Protein AF-A0A9X0D3S6-F1 (afdb_monomer_lite)

Organism: NCBI:txid174260

Radius of gyration: 15.26 Å; chains: 1; bounding box: 36×34×37 Å

pLDDT: mean 72.9, std 16.67, range [32.53, 93.25]

Structure (mmCIF, N/CA/C/O backbone):
data_AF-A0A9X0D3S6-F1
#
_entry.id   AF-A0A9X0D3S6-F1
#
loop_
_atom_site.group_PDB
_atom_site.id
_atom_site.type_symbol
_atom_site.label_atom_id
_atom_site.label_alt_id
_atom_site.label_comp_id
_atom_site.label_asym_id
_atom_site.label_entity_id
_atom_site.label_seq_id
_atom_site.pdbx_PDB_ins_code
_atom_site.Cartn_x
_atom_site.Cartn_y
_atom_site.Cartn_z
_atom_site.occupancy
_atom_site.B_iso_or_equiv
_atom_site.auth_seq_id
_atom_site.auth_comp_id
_atom_site.auth_asym_id
_atom_site.auth_atom_id
_atom_site.pdbx_PDB_model_num
ATOM 1 N N . MET A 1 1 ? 12.519 -20.639 10.659 1.00 35.19 1 MET A N 1
ATOM 2 C CA . MET A 1 1 ? 11.356 -19.870 10.149 1.00 35.19 1 MET A CA 1
ATOM 3 C C . MET A 1 1 ? 11.934 -18.706 9.363 1.00 35.19 1 MET A C 1
ATOM 5 O O . MET A 1 1 ? 11.819 -17.567 9.793 1.00 35.19 1 MET A O 1
ATOM 9 N N . ASP A 1 2 ? 12.617 -19.045 8.271 1.00 32.56 2 ASP A N 1
ATOM 10 C CA . ASP A 1 2 ? 13.381 -18.129 7.415 1.00 32.56 2 ASP A CA 1
ATOM 11 C C . ASP A 1 2 ? 13.262 -18.528 5.932 1.00 32.56 2 ASP A C 1
ATOM 13 O O . ASP A 1 2 ? 13.825 -17.868 5.067 1.00 32.56 2 ASP A O 1
ATOM 17 N N . ASP A 1 3 ? 12.516 -19.591 5.608 1.00 32.53 3 ASP A N 1
ATOM 18 C CA . ASP A 1 3 ? 12.629 -20.226 4.294 1.00 32.53 3 ASP A CA 1
ATOM 19 C C . ASP A 1 3 ? 11.569 -19.747 3.296 1.00 32.53 3 ASP A C 1
ATOM 21 O O . ASP A 1 3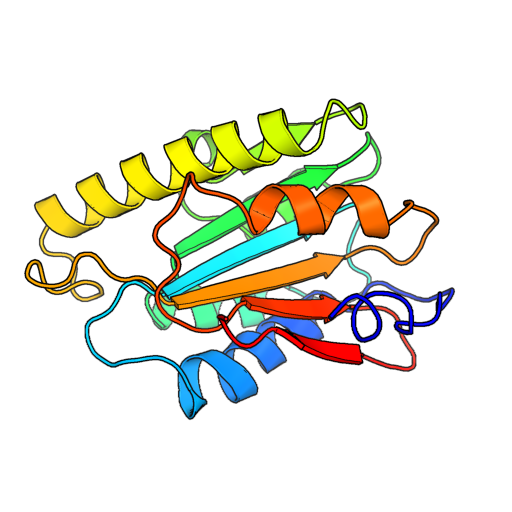 ? 11.904 -19.524 2.139 1.00 32.53 3 ASP A O 1
ATOM 25 N N . ASP A 1 4 ? 10.341 -19.427 3.716 1.00 37.97 4 ASP A N 1
ATOM 26 C CA . ASP A 1 4 ? 9.255 -19.089 2.771 1.00 37.97 4 ASP A CA 1
ATOM 27 C C . ASP A 1 4 ? 9.397 -17.710 2.092 1.00 37.97 4 ASP A C 1
ATOM 29 O O . ASP A 1 4 ? 8.696 -17.407 1.125 1.00 37.97 4 ASP A O 1
ATOM 33 N N . ILE A 1 5 ? 10.329 -16.875 2.563 1.00 42.59 5 ILE A N 1
ATOM 34 C CA . ILE A 1 5 ? 10.672 -15.576 1.954 1.00 42.59 5 ILE A CA 1
ATOM 35 C C . ILE A 1 5 ? 11.863 -15.719 0.992 1.00 42.59 5 ILE A C 1
ATOM 37 O O . ILE A 1 5 ? 11.997 -14.938 0.052 1.00 42.59 5 ILE A O 1
ATOM 41 N N . ASN A 1 6 ? 12.691 -16.756 1.171 1.00 39.66 6 ASN A N 1
ATOM 42 C CA . ASN A 1 6 ? 13.875 -17.023 0.351 1.00 39.66 6 ASN A CA 1
ATOM 43 C C . ASN A 1 6 ? 13.561 -17.772 -0.955 1.00 39.66 6 ASN A C 1
ATOM 45 O O . ASN A 1 6 ? 14.377 -17.744 -1.875 1.00 39.66 6 ASN A O 1
ATOM 49 N N . VAL A 1 7 ? 12.396 -18.426 -1.072 1.00 39.88 7 VAL A N 1
ATOM 50 C CA . VAL A 1 7 ? 12.044 -19.232 -2.265 1.00 39.88 7 VAL A CA 1
ATOM 51 C C . VAL A 1 7 ? 11.256 -18.453 -3.317 1.00 39.88 7 VAL A C 1
ATOM 53 O O . VAL A 1 7 ? 10.889 -19.004 -4.353 1.00 39.88 7 VAL A O 1
ATOM 56 N N . ALA A 1 8 ? 10.972 -17.168 -3.114 1.00 42.22 8 ALA A N 1
ATOM 57 C CA . A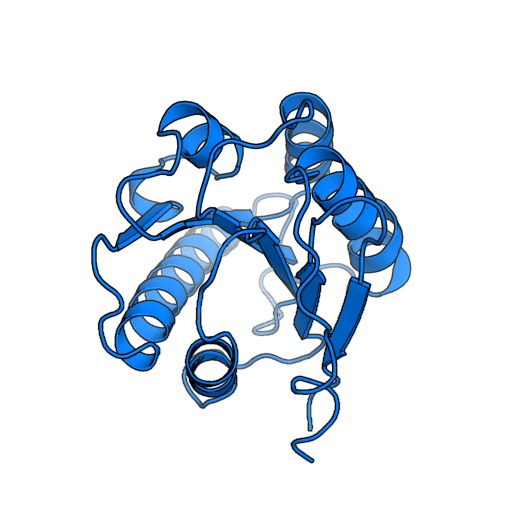LA A 1 8 ? 10.241 -16.419 -4.122 1.00 42.22 8 ALA A CA 1
ATOM 58 C C . ALA A 1 8 ? 11.191 -16.065 -5.282 1.00 42.22 8 ALA A C 1
ATOM 60 O O . ALA A 1 8 ? 11.829 -15.013 -5.286 1.00 42.22 8 ALA A O 1
ATOM 61 N N . SER A 1 9 ? 11.299 -16.990 -6.241 1.00 41.81 9 SER A N 1
ATOM 62 C CA . SER A 1 9 ? 12.197 -16.924 -7.391 1.00 41.81 9 SER A CA 1
ATOM 63 C C . SER A 1 9 ? 12.122 -15.571 -8.094 1.00 41.81 9 SER A C 1
ATOM 65 O O . SER A 1 9 ? 11.050 -15.015 -8.331 1.00 41.81 9 SER A O 1
ATOM 67 N N . TYR A 1 10 ? 13.296 -15.047 -8.431 1.00 51.19 10 TYR A N 1
ATOM 68 C CA . TYR A 1 10 ? 13.454 -13.894 -9.303 1.00 51.19 10 TYR A CA 1
ATOM 69 C C . TYR A 1 10 ? 12.816 -14.200 -10.662 1.00 51.19 10 TYR A C 1
ATOM 71 O O . TYR A 1 10 ? 13.260 -15.103 -11.372 1.00 51.19 10 TYR A O 1
ATOM 79 N N . LEU A 1 11 ? 11.786 -13.437 -11.021 1.00 52.38 11 LEU A N 1
ATOM 80 C CA . LEU A 1 11 ? 11.146 -13.529 -12.326 1.00 52.38 11 LEU A CA 1
ATOM 81 C C . LEU A 1 11 ? 11.405 -12.226 -13.090 1.00 52.38 11 LEU A C 1
ATOM 83 O O . LEU A 1 11 ? 10.811 -11.196 -12.752 1.00 52.38 11 LEU A O 1
ATOM 87 N N . PRO A 1 12 ? 12.299 -12.219 -14.098 1.00 55.91 12 PRO A N 1
ATOM 88 C CA . PRO A 1 12 ? 12.350 -11.112 -15.040 1.00 55.91 12 PRO A CA 1
ATOM 89 C C . PRO A 1 12 ? 10.986 -11.022 -15.732 1.00 55.91 12 PRO A C 1
ATOM 91 O O . PRO A 1 12 ? 10.516 -12.001 -16.307 1.00 55.91 12 PRO A O 1
ATOM 94 N N . GLY A 1 13 ? 10.329 -9.865 -15.652 1.00 62.19 13 GLY A N 1
ATOM 95 C CA . GLY A 1 13 ? 8.939 -9.759 -16.089 1.00 62.19 13 GLY A CA 1
ATOM 96 C C . GLY A 1 13 ? 8.391 -8.338 -16.132 1.00 62.19 13 GLY A C 1
ATOM 97 O O . GLY A 1 13 ? 9.012 -7.383 -15.659 1.00 62.19 13 GLY A O 1
ATOM 98 N N . ALA A 1 14 ? 7.209 -8.208 -16.729 1.00 68.44 14 ALA A N 1
ATOM 99 C CA . ALA A 1 14 ? 6.410 -6.989 -16.687 1.00 68.44 14 ALA A CA 1
ATOM 100 C C . ALA A 1 14 ? 5.754 -6.842 -15.305 1.00 68.44 14 ALA A C 1
ATOM 102 O O . ALA A 1 14 ? 5.291 -7.835 -14.743 1.00 68.44 14 ALA A O 1
ATOM 103 N N . SER A 1 15 ? 5.702 -5.616 -14.772 1.00 77.62 15 SER A N 1
ATOM 104 C CA . SER A 1 15 ? 4.994 -5.333 -13.517 1.00 77.62 15 SER A CA 1
ATOM 105 C C . SER A 1 15 ? 3.488 -5.313 -13.775 1.00 77.62 15 SER A C 1
ATOM 107 O O . SER A 1 15 ? 2.994 -4.436 -14.481 1.00 77.62 15 SER A O 1
ATOM 109 N N . MET A 1 16 ? 2.765 -6.275 -13.205 1.00 83.12 16 MET A N 1
ATOM 110 C CA . MET A 1 16 ? 1.306 -6.400 -13.273 1.00 83.12 16 MET A CA 1
ATOM 111 C C . MET A 1 16 ? 0.657 -5.916 -11.968 1.00 83.12 16 MET A C 1
ATOM 113 O O . MET A 1 16 ? -0.026 -6.668 -11.263 1.00 83.12 16 MET A O 1
ATOM 117 N N . ALA A 1 17 ? 0.939 -4.667 -11.588 1.00 84.94 17 ALA A N 1
ATOM 118 C CA . ALA A 1 17 ? 0.438 -4.083 -10.345 1.00 84.94 17 ALA A CA 1
ATOM 119 C C . ALA A 1 17 ? -1.095 -4.007 -10.317 1.00 84.94 17 ALA A C 1
ATOM 121 O O . ALA A 1 17 ? -1.695 -4.234 -9.269 1.00 84.94 17 ALA A O 1
ATOM 122 N N . GLY A 1 18 ? -1.738 -3.738 -11.454 1.00 88.00 18 GLY A N 1
ATOM 123 C CA . GLY A 1 18 ? -3.194 -3.655 -11.568 1.00 88.00 18 GLY A CA 1
ATOM 124 C C . GLY A 1 18 ? -3.877 -4.983 -11.262 1.00 88.00 18 GLY A C 1
ATOM 125 O O . GLY A 1 18 ? -4.876 -5.025 -10.535 1.00 88.00 18 GLY A O 1
ATOM 126 N N . SER A 1 19 ? -3.292 -6.073 -11.756 1.00 86.81 19 SER A N 1
ATOM 127 C CA . SER A 1 19 ? -3.729 -7.438 -11.458 1.00 86.81 19 SER A CA 1
ATOM 128 C C . SER A 1 19 ? -3.511 -7.801 -9.991 1.00 86.81 19 SER A C 1
ATOM 130 O O . SER A 1 19 ? -4.450 -8.255 -9.344 1.00 86.81 19 SER A O 1
ATOM 132 N N . ALA A 1 20 ? -2.342 -7.499 -9.421 1.00 85.50 20 ALA A N 1
ATOM 133 C CA . ALA A 1 20 ? -2.097 -7.749 -8.000 1.00 85.50 20 ALA A CA 1
ATOM 134 C C . ALA A 1 20 ? -3.042 -6.951 -7.084 1.00 85.50 20 ALA A C 1
ATOM 136 O O . ALA A 1 20 ? -3.502 -7.472 -6.073 1.00 85.50 20 ALA A O 1
ATOM 137 N N . LEU A 1 21 ? -3.380 -5.706 -7.439 1.00 90.00 21 LEU A N 1
ATOM 138 C CA . LEU A 1 21 ? -4.353 -4.889 -6.702 1.00 90.00 21 LEU A CA 1
ATOM 139 C C . LEU A 1 21 ? -5.745 -5.539 -6.679 1.00 90.00 21 LEU A C 1
ATOM 141 O O . LEU A 1 21 ? -6.420 -5.540 -5.647 1.00 90.00 21 LEU A O 1
ATOM 145 N N . ARG A 1 22 ? -6.166 -6.126 -7.804 1.00 90.06 22 ARG A N 1
ATOM 146 C CA . ARG A 1 22 ? -7.419 -6.887 -7.896 1.00 90.06 22 ARG A CA 1
ATOM 147 C C . ARG A 1 22 ? -7.368 -8.152 -7.036 1.00 90.06 22 ARG A C 1
ATOM 149 O O . ARG A 1 22 ? -8.348 -8.464 -6.356 1.00 90.06 22 ARG A O 1
ATOM 156 N N . ASP A 1 23 ? -6.242 -8.851 -7.034 1.00 86.56 23 ASP A N 1
ATOM 157 C CA . ASP A 1 23 ? -6.074 -10.084 -6.263 1.00 86.56 23 ASP A CA 1
ATOM 158 C C . ASP A 1 23 ? -6.023 -9.786 -4.753 1.00 86.56 23 ASP A C 1
ATOM 160 O O . ASP A 1 23 ? -6.680 -10.467 -3.973 1.00 86.56 23 ASP A O 1
ATOM 164 N N . VAL A 1 24 ? -5.384 -8.691 -4.316 1.00 87.12 24 VAL A N 1
ATOM 165 C CA . VAL A 1 24 ? -5.483 -8.216 -2.921 1.00 87.12 24 VAL A CA 1
ATOM 166 C C . VAL A 1 24 ? -6.939 -7.988 -2.521 1.00 87.12 24 VAL A C 1
ATOM 168 O O . VAL A 1 24 ? -7.371 -8.421 -1.453 1.00 87.12 24 VAL A O 1
ATOM 171 N N . LYS A 1 25 ? -7.728 -7.321 -3.365 1.00 89.56 25 LYS A N 1
ATOM 172 C CA . LYS A 1 25 ? -9.142 -7.096 -3.058 1.00 89.56 25 LYS A CA 1
ATOM 173 C C . LYS A 1 25 ? -9.887 -8.423 -2.888 1.00 89.56 25 LYS A C 1
ATOM 175 O O . LYS A 1 25 ? -10.496 -8.648 -1.847 1.00 89.56 25 LYS A O 1
ATOM 180 N N . THR A 1 26 ? -9.821 -9.278 -3.902 1.00 88.00 26 THR A N 1
ATOM 181 C CA . THR A 1 26 ? -10.692 -10.457 -4.032 1.00 88.00 26 THR A CA 1
ATOM 182 C C . THR A 1 26 ? -10.221 -11.664 -3.230 1.00 88.00 26 THR A C 1
ATOM 184 O O . THR A 1 26 ? -11.044 -12.408 -2.705 1.00 88.00 26 THR A O 1
ATOM 187 N N . SER A 1 27 ? -8.913 -11.864 -3.109 1.00 81.81 27 SER A N 1
ATOM 188 C CA . SER A 1 27 ? -8.333 -13.010 -2.414 1.00 81.81 27 SER A CA 1
ATOM 189 C C . SER A 1 27 ? -7.983 -12.703 -0.966 1.00 81.81 27 SER A C 1
ATOM 191 O O . SER A 1 27 ? -7.823 -13.642 -0.204 1.00 81.81 27 SER A O 1
ATOM 193 N N . ILE A 1 28 ? -7.859 -11.431 -0.563 1.00 82.25 28 ILE A N 1
ATOM 194 C CA . ILE A 1 28 ? -7.318 -11.067 0.760 1.00 82.25 28 ILE A CA 1
ATOM 195 C C . ILE A 1 28 ? -8.328 -10.283 1.569 1.00 82.25 28 ILE A C 1
ATOM 197 O O . ILE A 1 28 ? -8.807 -10.762 2.597 1.00 82.25 28 ILE A O 1
ATOM 201 N N . PHE A 1 29 ? -8.700 -9.095 1.100 1.00 86.06 29 PHE A N 1
ATOM 202 C CA . PHE A 1 29 ? -9.629 -8.254 1.844 1.00 86.06 29 PHE A CA 1
ATOM 203 C C . PHE A 1 29 ? -11.067 -8.774 1.814 1.00 86.06 29 PHE A C 1
ATOM 205 O O . PHE A 1 29 ? -11.798 -8.541 2.772 1.00 86.06 29 PHE A O 1
ATOM 212 N N . ASP A 1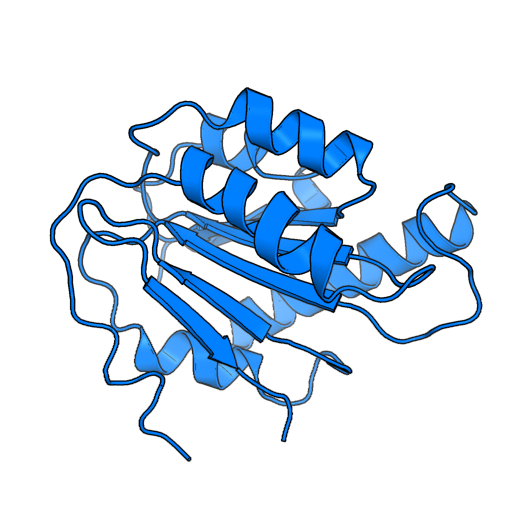 30 ? -11.480 -9.502 0.783 1.00 86.31 30 ASP A N 1
ATOM 213 C CA . ASP A 1 30 ? -12.820 -10.094 0.756 1.00 86.31 30 ASP A CA 1
ATOM 214 C C . ASP A 1 30 ? -12.897 -11.431 1.501 1.00 86.31 30 ASP A C 1
ATOM 216 O O . ASP A 1 30 ? -13.940 -11.745 2.066 1.00 86.31 30 ASP A O 1
ATOM 220 N N . GLN A 1 31 ? -11.805 -12.203 1.541 1.00 83.31 31 GLN A N 1
ATOM 221 C CA . GLN A 1 31 ? -11.818 -13.558 2.108 1.00 83.31 31 GLN A CA 1
ATOM 222 C C . GLN A 1 31 ? -11.331 -13.630 3.556 1.00 83.31 31 GLN A C 1
ATOM 224 O O . GLN A 1 31 ? -11.898 -14.374 4.352 1.00 83.31 31 GLN A O 1
ATOM 229 N N . TYR A 1 32 ? -10.279 -12.884 3.905 1.00 80.94 32 TYR A N 1
ATOM 230 C CA . TYR A 1 32 ? -9.542 -13.095 5.157 1.00 80.94 32 TYR A CA 1
ATOM 231 C C . TYR A 1 32 ? -9.526 -11.885 6.091 1.00 80.94 32 TYR A C 1
ATOM 233 O O . TYR A 1 32 ? -9.119 -12.025 7.247 1.00 80.94 32 TYR A O 1
ATOM 241 N N . SER A 1 33 ? -9.952 -10.705 5.626 1.00 79.50 33 SER A N 1
ATOM 242 C CA . SER A 1 33 ? -9.977 -9.522 6.490 1.00 79.50 33 SER A CA 1
ATOM 243 C C . SER A 1 33 ? -11.152 -9.532 7.461 1.00 79.50 33 SER A C 1
ATOM 245 O O . SER A 1 33 ? -12.253 -10.003 7.168 1.00 79.50 33 SER A O 1
ATOM 247 N N . ARG A 1 34 ? -10.903 -8.982 8.641 1.00 80.38 34 ARG A N 1
ATOM 248 C CA . ARG A 1 34 ? -11.873 -8.836 9.714 1.00 80.38 34 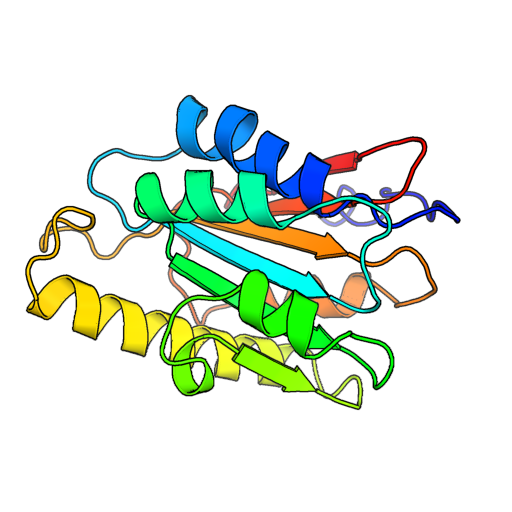ARG A CA 1
ATOM 249 C C . ARG A 1 34 ? -12.845 -7.714 9.384 1.00 80.38 34 ARG A C 1
ATOM 251 O O . ARG A 1 34 ? -12.487 -6.675 8.827 1.00 80.38 34 ARG A O 1
ATOM 258 N N . GLN A 1 35 ? -14.095 -7.917 9.778 1.00 78.31 35 GLN A N 1
ATOM 259 C CA . GLN A 1 35 ? -15.080 -6.845 9.752 1.00 78.31 35 GLN A CA 1
ATOM 260 C C . GLN A 1 35 ? -14.708 -5.774 10.780 1.00 78.31 35 GLN A C 1
ATOM 262 O O . GLN A 1 35 ? -14.171 -6.089 11.841 1.00 78.31 35 GLN A O 1
ATOM 267 N N . ASN A 1 36 ? -15.019 -4.515 10.464 1.00 77.38 36 ASN A N 1
ATOM 268 C CA . ASN A 1 36 ? -14.857 -3.357 11.352 1.00 77.38 36 ASN A CA 1
ATOM 269 C C . ASN A 1 36 ? -13.412 -3.026 11.779 1.00 77.38 36 ASN A C 1
ATOM 271 O O . ASN A 1 36 ? -13.210 -2.182 12.649 1.00 77.38 36 ASN A O 1
ATOM 275 N N . VAL A 1 37 ? -12.414 -3.641 11.141 1.00 80.56 37 VAL A N 1
ATOM 276 C CA . VAL A 1 37 ? -10.985 -3.385 11.356 1.00 80.56 37 VAL A CA 1
ATOM 277 C C . VAL A 1 37 ? -10.430 -2.578 10.171 1.00 80.56 37 VAL A C 1
ATOM 279 O O . VAL A 1 37 ? -10.782 -2.879 9.028 1.00 80.56 37 VAL A O 1
ATOM 282 N N . PRO A 1 38 ? -9.550 -1.578 10.393 1.00 85.94 38 PRO A N 1
ATOM 283 C CA . PRO A 1 38 ? -8.865 -0.883 9.309 1.00 85.94 38 PRO A CA 1
ATOM 284 C C . PRO A 1 38 ? -8.130 -1.850 8.378 1.00 85.94 38 PRO A C 1
ATOM 286 O O . PRO A 1 38 ? -7.298 -2.646 8.824 1.00 85.94 38 PRO A O 1
ATOM 289 N N . LYS A 1 39 ? -8.403 -1.729 7.077 1.00 88.38 39 LYS A N 1
ATOM 290 C CA . LYS A 1 39 ? -7.693 -2.444 6.015 1.00 88.38 39 LYS A CA 1
ATOM 291 C C . LYS A 1 39 ? -6.650 -1.513 5.423 1.00 88.38 39 LYS A C 1
ATOM 293 O O . LYS A 1 39 ? -6.996 -0.448 4.916 1.00 88.38 39 LYS A O 1
ATOM 298 N N . VAL A 1 40 ? -5.386 -1.903 5.491 1.00 89.38 40 VAL A N 1
ATOM 299 C CA . VAL A 1 40 ? -4.258 -1.110 5.000 1.00 89.38 40 VAL A CA 1
ATOM 300 C C . VAL A 1 40 ? -3.572 -1.872 3.877 1.00 89.38 40 VAL A C 1
ATOM 302 O O . VAL A 1 40 ? -3.216 -3.037 4.021 1.00 89.38 40 VAL A O 1
ATOM 305 N N . LEU A 1 41 ? -3.367 -1.207 2.751 1.00 91.25 41 LEU A N 1
ATOM 306 C CA . LEU A 1 41 ? -2.582 -1.725 1.643 1.00 91.25 41 LEU A CA 1
ATOM 307 C C . LEU A 1 41 ? -1.333 -0.871 1.477 1.00 91.25 41 LEU A C 1
ATOM 309 O O . LEU A 1 41 ? -1.437 0.341 1.325 1.00 91.25 41 LEU A O 1
ATOM 313 N N . ILE A 1 42 ? -0.166 -1.505 1.456 1.00 89.88 42 ILE A N 1
ATOM 314 C CA . ILE A 1 42 ? 1.116 -0.851 1.203 1.00 89.88 42 ILE A CA 1
ATOM 315 C C . ILE A 1 42 ? 1.631 -1.318 -0.158 1.00 89.88 42 ILE A C 1
ATOM 317 O O . ILE A 1 42 ? 1.979 -2.483 -0.344 1.00 89.88 42 ILE A O 1
ATOM 321 N N . THR A 1 43 ? 1.679 -0.405 -1.124 1.00 88.38 43 THR A N 1
ATOM 322 C CA . THR A 1 43 ? 2.183 -0.678 -2.473 1.00 88.38 43 THR A CA 1
ATOM 323 C C . THR A 1 43 ? 3.610 -0.167 -2.598 1.00 88.38 43 THR A C 1
ATOM 325 O O . THR A 1 43 ? 3.858 1.032 -2.529 1.00 88.38 43 THR A O 1
ATOM 328 N N . ILE A 1 44 ? 4.560 -1.068 -2.814 1.00 83.94 44 ILE A N 1
ATOM 329 C CA . ILE A 1 44 ? 5.967 -0.748 -3.042 1.00 83.94 44 ILE A CA 1
ATOM 330 C C . ILE A 1 44 ? 6.204 -0.725 -4.551 1.00 83.94 44 ILE A C 1
ATOM 332 O O . ILE A 1 44 ? 6.121 -1.759 -5.213 1.00 83.94 44 ILE A O 1
ATOM 336 N N . MET A 1 45 ? 6.482 0.453 -5.106 1.00 79.94 45 MET A N 1
ATOM 337 C CA . MET A 1 45 ? 6.709 0.658 -6.535 1.00 79.94 45 MET A CA 1
ATOM 338 C C . MET A 1 45 ? 8.174 0.976 -6.811 1.00 79.94 45 MET A C 1
ATOM 340 O O . MET A 1 45 ? 8.694 1.989 -6.350 1.00 79.94 45 MET A O 1
ATOM 344 N N . THR A 1 46 ? 8.827 0.134 -7.614 1.00 75.06 46 THR A N 1
ATOM 345 C CA . THR A 1 46 ? 10.221 0.341 -8.053 1.00 75.06 46 THR A CA 1
ATOM 346 C C . THR A 1 46 ? 10.305 0.700 -9.541 1.00 75.06 46 THR A C 1
ATOM 348 O O . THR A 1 46 ? 11.385 0.881 -10.101 1.00 75.06 46 THR A O 1
ATOM 351 N N . GLY A 1 47 ? 9.147 0.830 -10.196 1.00 75.00 47 GLY A N 1
ATOM 352 C CA . GLY A 1 47 ? 9.008 1.119 -11.616 1.00 75.00 47 GLY A CA 1
ATOM 353 C C . GLY A 1 47 ? 7.565 1.441 -12.001 1.00 75.00 47 GLY A C 1
ATOM 354 O O . GLY A 1 47 ? 6.650 1.335 -11.182 1.00 75.00 47 GLY A O 1
ATOM 355 N N . LYS A 1 48 ? 7.361 1.835 -13.262 1.00 81.44 48 LYS A N 1
ATOM 356 C CA . LYS A 1 48 ? 6.026 2.024 -13.842 1.00 81.44 48 LYS A CA 1
ATOM 357 C C . LYS A 1 48 ? 5.347 0.657 -14.065 1.00 81.44 48 LYS A C 1
ATOM 359 O O . LYS A 1 48 ? 5.995 -0.219 -14.645 1.00 81.44 48 LYS A O 1
ATOM 364 N N . PRO A 1 49 ? 4.077 0.474 -13.660 1.00 83.94 49 PRO A N 1
ATOM 365 C CA . PRO A 1 49 ? 3.319 -0.727 -13.997 1.00 83.94 49 PRO A CA 1
ATOM 366 C C . PRO A 1 49 ? 3.088 -0.839 -15.510 1.00 83.94 49 PRO A C 1
ATOM 368 O O . PRO A 1 49 ? 3.009 0.163 -16.226 1.00 83.94 49 PRO A O 1
ATOM 371 N N . ASN A 1 50 ? 3.002 -2.073 -15.996 1.00 86.38 50 ASN A N 1
ATOM 372 C CA . ASN A 1 50 ? 2.750 -2.400 -17.397 1.00 86.38 50 ASN A CA 1
ATOM 373 C C . ASN A 1 50 ? 1.258 -2.603 -17.703 1.00 86.38 50 ASN A C 1
ATOM 375 O O . ASN A 1 50 ? 0.896 -2.665 -18.875 1.00 86.38 50 ASN A O 1
ATOM 379 N N . ASP A 1 51 ? 0.413 -2.700 -16.677 1.00 87.62 51 ASP A N 1
ATOM 380 C CA . ASP A 1 51 ? -1.041 -2.800 -16.772 1.00 87.62 51 ASP A CA 1
ATOM 381 C C . ASP A 1 51 ? -1.752 -1.571 -16.170 1.00 87.62 51 ASP A C 1
ATOM 383 O O . ASP A 1 51 ? -1.148 -0.710 -15.524 1.00 87.62 51 ASP A O 1
ATOM 387 N N . GLU A 1 52 ? -3.056 -1.462 -16.431 1.00 89.06 52 GLU A N 1
ATOM 388 C CA . GLU A 1 52 ? -3.903 -0.404 -15.878 1.00 89.06 52 GLU A CA 1
ATOM 389 C C . GLU A 1 52 ? -4.162 -0.649 -14.382 1.00 89.06 52 GLU A C 1
ATOM 391 O O . GLU A 1 52 ? -4.612 -1.724 -13.987 1.00 89.06 52 GLU A O 1
ATOM 396 N N . ILE A 1 53 ? -3.920 0.365 -13.546 1.00 90.19 53 ILE A N 1
ATOM 397 C CA . ILE A 1 53 ? -4.099 0.269 -12.086 1.00 90.19 53 ILE A CA 1
ATOM 398 C C . ILE A 1 53 ? -5.351 0.988 -11.568 1.00 90.19 53 ILE A C 1
ATOM 400 O O . ILE A 1 53 ? -5.840 0.670 -10.483 1.00 90.19 53 ILE A O 1
ATOM 404 N N . GLU A 1 54 ? -5.879 1.951 -12.326 1.00 91.06 54 GLU A N 1
ATOM 405 C CA . GLU A 1 54 ? -6.891 2.905 -11.860 1.00 91.06 54 GLU A CA 1
ATOM 406 C C . GLU A 1 54 ? -8.196 2.223 -11.442 1.00 91.06 54 GLU A C 1
ATOM 408 O O . GLU A 1 54 ? -8.704 2.458 -10.343 1.00 91.06 54 GLU A O 1
ATOM 413 N N . ARG A 1 55 ? -8.704 1.306 -12.271 1.00 92.31 55 ARG A N 1
ATOM 414 C CA . ARG A 1 55 ? -9.915 0.547 -11.951 1.00 92.31 55 ARG A CA 1
ATOM 415 C C . ARG A 1 55 ? -9.788 -0.230 -10.639 1.00 92.31 55 ARG A C 1
ATOM 417 O O . ARG A 1 55 ? -10.697 -0.177 -9.810 1.00 92.31 55 ARG A O 1
ATOM 424 N N . SER A 1 56 ? -8.667 -0.923 -10.431 1.00 92.44 56 SER A N 1
ATOM 425 C CA . SER A 1 56 ? -8.420 -1.697 -9.207 1.00 92.44 56 SER A CA 1
ATOM 426 C C . SER A 1 56 ? -8.301 -0.790 -7.976 1.00 92.44 56 SER A C 1
ATOM 428 O O . SER A 1 56 ? -8.863 -1.104 -6.927 1.00 92.44 56 SER A O 1
ATOM 430 N N . ILE A 1 57 ? -7.641 0.365 -8.109 1.00 91.81 57 ILE A N 1
ATOM 431 C CA . ILE A 1 57 ? -7.552 1.383 -7.052 1.00 91.81 57 ILE A CA 1
ATOM 432 C C . ILE A 1 57 ? -8.938 1.885 -6.655 1.00 91.81 57 ILE A C 1
ATOM 434 O O . ILE A 1 57 ? -9.253 1.935 -5.468 1.00 91.81 57 ILE A O 1
ATOM 438 N N . ASN A 1 58 ? -9.782 2.241 -7.624 1.00 92.31 58 ASN A N 1
ATOM 439 C CA . ASN A 1 58 ? -11.111 2.774 -7.336 1.00 92.31 58 ASN A CA 1
ATOM 440 C C . ASN A 1 58 ? -11.968 1.757 -6.573 1.00 92.31 58 ASN A C 1
ATOM 442 O O . ASN A 1 58 ? -12.658 2.121 -5.621 1.00 92.31 58 ASN A O 1
ATOM 446 N N . VAL A 1 59 ? -11.864 0.471 -6.918 1.00 93.25 59 VAL A N 1
ATOM 447 C CA . VAL A 1 59 ? -12.522 -0.611 -6.171 1.00 93.25 59 VAL A CA 1
ATOM 448 C C . VAL A 1 59 ? -12.007 -0.705 -4.731 1.00 93.25 59 VAL A C 1
ATOM 450 O O . VAL A 1 59 ? -12.812 -0.852 -3.813 1.00 93.25 59 VAL A O 1
ATOM 453 N N . LEU A 1 60 ? -10.696 -0.595 -4.507 1.00 92.88 60 LEU A N 1
ATOM 454 C CA . LEU A 1 60 ? -10.103 -0.621 -3.163 1.00 92.88 60 LEU A CA 1
ATOM 455 C C . LEU A 1 60 ? -10.517 0.598 -2.320 1.00 92.88 60 LEU A C 1
ATOM 457 O O . LEU A 1 60 ? -10.877 0.433 -1.154 1.00 92.88 60 LEU A O 1
ATOM 461 N N . LYS A 1 61 ? -10.552 1.795 -2.919 1.00 89.69 61 LYS A N 1
ATOM 462 C CA . LYS A 1 61 ? -11.036 3.030 -2.276 1.00 89.69 61 LYS A CA 1
ATOM 463 C C . LYS A 1 61 ? -12.501 2.907 -1.858 1.00 89.69 61 LYS A C 1
ATOM 465 O O . LYS A 1 61 ? -12.833 3.168 -0.705 1.00 89.69 61 LYS A O 1
ATOM 470 N N . MET A 1 62 ? -13.369 2.444 -2.763 1.00 89.06 62 MET A N 1
ATOM 471 C CA . MET A 1 62 ? -14.785 2.189 -2.454 1.00 89.06 62 MET A CA 1
ATOM 472 C C . MET A 1 62 ? -14.963 1.118 -1.371 1.00 89.06 62 MET A C 1
ATOM 474 O O . MET A 1 62 ? -15.922 1.164 -0.607 1.00 89.06 62 MET A O 1
ATOM 478 N N . ALA A 1 63 ? -14.021 0.178 -1.277 1.00 88.12 63 ALA A N 1
ATOM 479 C CA . ALA A 1 63 ? -13.977 -0.848 -0.244 1.00 88.12 63 ALA A CA 1
ATOM 480 C C . ALA A 1 63 ? -13.280 -0.406 1.052 1.00 88.12 63 ALA A C 1
ATOM 482 O O . ALA A 1 63 ? -12.935 -1.265 1.867 1.00 88.12 63 ALA A O 1
ATOM 483 N N . CYS A 1 64 ? -13.092 0.903 1.266 1.00 88.06 64 CYS A N 1
ATOM 484 C CA . CYS A 1 64 ? -12.566 1.449 2.515 1.00 88.06 64 CYS A CA 1
ATOM 485 C C . CYS A 1 64 ? -11.130 0.990 2.853 1.00 88.06 64 CYS A C 1
ATOM 487 O O . CYS A 1 64 ? -10.762 0.891 4.024 1.00 88.06 64 CYS A O 1
ATOM 489 N N . VAL A 1 65 ? -10.307 0.699 1.842 1.00 90.31 65 VAL A N 1
ATOM 490 C CA . VAL A 1 65 ? -8.899 0.333 2.041 1.00 90.31 65 VAL A CA 1
ATOM 491 C C . VAL A 1 65 ? -8.034 1.592 2.088 1.00 90.31 65 VAL A C 1
ATOM 493 O O . VAL A 1 65 ? -8.042 2.396 1.157 1.00 90.31 65 VAL A O 1
ATOM 496 N N . LEU A 1 66 ? -7.247 1.747 3.153 1.00 91.69 66 LEU A N 1
ATOM 497 C CA . LEU A 1 66 ? -6.247 2.805 3.281 1.00 91.69 66 LEU A CA 1
ATOM 498 C C . LEU A 1 66 ? -5.008 2.424 2.471 1.00 91.69 66 LEU A C 1
ATOM 500 O O . LEU A 1 66 ? -4.297 1.480 2.812 1.00 91.69 66 LEU A O 1
ATOM 504 N N . MET A 1 67 ? -4.765 3.143 1.380 1.00 93.19 67 MET A N 1
ATOM 505 C CA . MET A 1 67 ? -3.721 2.807 0.413 1.00 93.19 67 MET A CA 1
ATOM 506 C C . MET A 1 67 ? -2.496 3.698 0.617 1.00 93.19 67 MET A C 1
ATOM 508 O O . MET A 1 67 ? -2.562 4.906 0.405 1.00 93.19 67 MET A O 1
ATOM 512 N N . PHE A 1 68 ? -1.377 3.104 1.011 1.00 93.06 68 PHE A N 1
ATOM 513 C CA . PHE A 1 68 ? -0.077 3.755 1.142 1.00 93.06 68 PHE A CA 1
ATOM 514 C C . PHE A 1 68 ? 0.824 3.329 -0.005 1.00 93.06 68 PHE A C 1
ATOM 516 O O . PHE A 1 68 ? 0.790 2.174 -0.436 1.00 93.06 68 PHE A O 1
ATOM 523 N N . ALA A 1 69 ? 1.661 4.245 -0.475 1.00 91.06 69 ALA A N 1
ATOM 524 C CA . ALA A 1 69 ? 2.587 3.969 -1.558 1.00 91.06 69 ALA A CA 1
ATOM 525 C C . ALA A 1 69 ? 4.024 4.302 -1.150 1.00 91.06 69 ALA A C 1
ATOM 527 O O . ALA A 1 69 ? 4.309 5.375 -0.617 1.00 91.06 69 ALA A O 1
ATOM 528 N N . LEU A 1 70 ? 4.933 3.369 -1.417 1.00 87.88 70 LEU A N 1
ATOM 529 C CA . LEU A 1 70 ? 6.367 3.531 -1.241 1.00 87.88 70 LEU A CA 1
ATOM 530 C C . LEU A 1 70 ? 7.044 3.529 -2.610 1.00 87.88 70 LEU A C 1
ATOM 532 O O . LEU A 1 70 ? 7.134 2.490 -3.263 1.00 87.88 70 LEU A O 1
ATOM 536 N N . GLY A 1 71 ? 7.530 4.692 -3.032 1.00 85.50 71 GLY A N 1
ATOM 537 C CA . GLY A 1 71 ? 8.391 4.819 -4.201 1.00 85.50 71 GLY A CA 1
ATOM 538 C C . GLY A 1 71 ? 9.825 4.483 -3.814 1.00 85.50 71 GLY A C 1
ATOM 539 O O . GLY A 1 71 ? 10.421 5.195 -3.005 1.00 85.50 71 GLY A O 1
ATOM 540 N N . LEU A 1 72 ? 10.372 3.407 -4.374 1.00 77.12 72 LEU A N 1
ATOM 541 C CA . LEU A 1 72 ? 11.781 3.051 -4.219 1.00 77.12 72 LEU A CA 1
ATOM 542 C C . LEU A 1 72 ? 12.537 3.361 -5.504 1.00 77.12 72 LEU A C 1
ATOM 544 O O . LEU A 1 72 ? 12.042 3.078 -6.599 1.00 77.12 72 LEU A O 1
ATOM 548 N N . THR A 1 73 ? 13.774 3.843 -5.361 1.00 69.25 73 THR A N 1
ATOM 549 C CA . THR A 1 73 ? 14.658 4.261 -6.468 1.00 69.25 73 THR A CA 1
ATOM 550 C C . THR A 1 73 ? 14.107 5.464 -7.244 1.00 69.25 73 THR A C 1
ATOM 552 O O . THR A 1 73 ? 13.006 5.925 -6.988 1.00 69.25 73 THR A O 1
ATOM 555 N N . SER A 1 74 ? 14.834 5.984 -8.232 1.00 66.50 74 SER A N 1
ATOM 556 C CA . SER A 1 74 ? 14.365 7.083 -9.096 1.00 66.50 74 SER A CA 1
ATOM 557 C C . SER A 1 74 ? 13.517 6.631 -10.298 1.00 66.50 74 SER A C 1
ATOM 559 O O . SER A 1 74 ? 13.233 7.429 -11.188 1.00 66.50 74 SER A O 1
ATOM 561 N N . ARG A 1 75 ? 13.128 5.347 -10.374 1.00 68.81 75 ARG A N 1
ATOM 562 C CA . ARG A 1 75 ? 12.467 4.757 -11.559 1.00 68.81 75 ARG A CA 1
ATOM 563 C C . ARG A 1 75 ? 10.943 4.621 -11.454 1.00 68.81 75 ARG A C 1
ATOM 565 O O . ARG A 1 75 ? 10.317 4.196 -12.428 1.00 68.81 75 ARG A O 1
ATOM 572 N N . TYR A 1 76 ? 10.334 4.958 -10.316 1.00 74.56 76 TYR A N 1
ATOM 573 C CA . TYR A 1 76 ? 8.873 4.972 -10.180 1.00 74.56 76 TYR A CA 1
ATOM 574 C C . TYR A 1 76 ? 8.247 6.123 -10.987 1.00 74.56 76 TYR A C 1
ATOM 576 O O . TYR A 1 76 ? 8.893 7.123 -11.293 1.00 74.56 76 TYR A O 1
ATOM 584 N N . SER A 1 77 ? 6.963 5.995 -11.329 1.00 81.81 77 SER A N 1
ATOM 585 C CA . SER A 1 77 ? 6.185 7.099 -11.903 1.00 81.81 77 SER A CA 1
ATOM 586 C C . SER A 1 77 ? 5.449 7.836 -10.780 1.00 81.81 77 SER A C 1
ATOM 588 O O . SER A 1 77 ? 4.643 7.195 -10.101 1.00 81.81 77 SER A O 1
ATOM 590 N N . PRO A 1 78 ? 5.654 9.156 -10.586 1.00 83.06 78 PRO A N 1
ATOM 591 C CA . PRO A 1 78 ? 4.902 9.931 -9.596 1.00 83.06 78 PRO A CA 1
ATOM 592 C C . PRO A 1 78 ? 3.387 9.820 -9.791 1.00 83.06 78 PRO A C 1
ATOM 594 O O . PRO A 1 78 ? 2.642 9.729 -8.822 1.00 83.06 78 PRO A O 1
ATOM 597 N N . GLN A 1 79 ? 2.933 9.741 -11.046 1.00 86.19 79 GLN A N 1
ATOM 598 C CA . GLN A 1 79 ? 1.524 9.545 -11.375 1.00 86.19 79 GLN A CA 1
ATOM 599 C C . GLN A 1 79 ? 1.006 8.203 -10.848 1.00 86.19 79 GLN A C 1
ATOM 601 O O . GLN A 1 79 ? 0.003 8.178 -10.141 1.00 86.19 79 GLN A O 1
ATOM 606 N N . SER A 1 80 ? 1.695 7.095 -11.141 1.00 84.44 80 SER A N 1
ATOM 607 C CA . SER A 1 80 ? 1.277 5.772 -10.657 1.00 84.44 80 SER A CA 1
ATOM 608 C C . SER A 1 80 ? 1.344 5.662 -9.131 1.00 84.44 80 SER A C 1
ATOM 610 O O . SER A 1 80 ? 0.487 5.018 -8.532 1.00 84.44 80 SER A O 1
ATOM 612 N N . LEU A 1 81 ? 2.321 6.321 -8.499 1.00 87.50 81 LEU A N 1
ATOM 613 C CA . LEU A 1 81 ? 2.475 6.347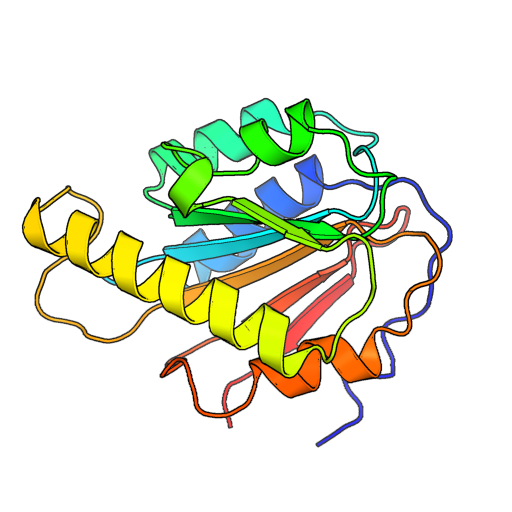 -7.044 1.00 87.50 81 LEU A CA 1
ATOM 614 C C . LEU A 1 81 ? 1.326 7.110 -6.366 1.00 87.50 81 LEU A C 1
ATOM 616 O O . LEU A 1 81 ? 0.725 6.614 -5.414 1.00 87.50 81 LEU A O 1
ATOM 620 N N . ASN A 1 82 ? 0.970 8.277 -6.907 1.00 88.94 82 ASN A N 1
ATOM 621 C CA . ASN A 1 82 ? -0.171 9.067 -6.451 1.00 88.94 82 ASN A CA 1
ATOM 622 C C . ASN A 1 82 ? -1.487 8.311 -6.657 1.00 88.94 82 ASN A C 1
ATOM 624 O O . ASN A 1 82 ? -2.297 8.233 -5.739 1.00 88.94 82 ASN A O 1
ATOM 628 N N . GLN A 1 83 ? -1.674 7.681 -7.821 1.00 88.69 83 GLN A N 1
ATOM 629 C CA . GLN A 1 83 ? -2.844 6.844 -8.086 1.00 88.69 83 GLN A CA 1
ATOM 630 C C . GLN A 1 83 ? -2.967 5.717 -7.050 1.00 88.69 83 GLN A C 1
ATOM 632 O O . GLN A 1 83 ? -4.043 5.517 -6.492 1.00 88.69 83 GLN A O 1
ATOM 637 N N . ALA A 1 84 ? -1.870 5.022 -6.742 1.00 86.44 84 ALA A N 1
ATOM 638 C CA . ALA A 1 84 ? -1.839 3.907 -5.796 1.00 86.44 84 ALA A CA 1
ATOM 639 C C . ALA A 1 84 ? -1.899 4.317 -4.309 1.00 86.44 84 ALA A C 1
ATOM 641 O O . ALA A 1 84 ? -1.698 3.464 -3.442 1.00 86.44 84 ALA A O 1
ATOM 642 N N . SER A 1 85 ? -2.174 5.588 -3.995 1.00 90.56 85 SER A N 1
ATOM 643 C CA . SER A 1 85 ? -2.239 6.093 -2.622 1.00 90.56 85 SER A CA 1
ATOM 644 C C . SER A 1 85 ? -3.524 6.867 -2.316 1.00 90.56 85 SER A C 1
ATOM 646 O O . SER A 1 85 ? -4.284 7.266 -3.204 1.00 90.56 85 SER A O 1
ATOM 648 N N . GLY A 1 86 ? -3.788 7.037 -1.020 1.00 89.75 86 GLY A N 1
ATOM 649 C CA . GLY A 1 86 ? -4.820 7.928 -0.504 1.00 89.75 86 GLY A CA 1
ATOM 650 C C . GLY A 1 86 ? -4.440 9.408 -0.604 1.00 89.75 86 GLY A C 1
ATOM 651 O O . GLY A 1 86 ? -3.323 9.777 -0.976 1.00 89.75 86 GLY A O 1
ATOM 652 N N . GLU A 1 87 ? -5.391 10.261 -0.230 1.00 87.19 87 GLU A N 1
ATOM 653 C CA . GLU A 1 87 ? -5.224 11.713 -0.175 1.00 87.19 87 GLU A CA 1
ATOM 654 C C . GLU A 1 87 ? -5.340 12.232 1.268 1.00 87.19 87 GLU A C 1
ATOM 656 O O . GLU A 1 87 ? -6.150 11.709 2.039 1.00 87.19 87 GLU A O 1
ATOM 661 N N . PRO A 1 88 ? -4.571 13.272 1.646 1.00 90.81 88 PRO A N 1
ATOM 662 C CA . PRO A 1 88 ? -3.566 13.972 0.836 1.00 90.81 88 PRO A CA 1
ATOM 663 C C . PRO A 1 88 ? -2.267 13.158 0.687 1.00 90.81 88 PRO A C 1
ATOM 665 O O . PRO A 1 88 ? -1.786 12.563 1.651 1.00 90.81 88 PRO A O 1
ATOM 668 N N . HIS A 1 89 ? -1.657 13.161 -0.506 1.00 90.81 89 HIS A N 1
ATOM 669 C CA . HIS A 1 89 ? -0.493 12.312 -0.817 1.00 90.81 89 HIS A CA 1
ATOM 670 C C . HIS A 1 89 ? 0.693 12.493 0.144 1.00 90.81 89 HIS A C 1
ATOM 672 O O . HIS A 1 89 ? 1.431 11.542 0.387 1.00 90.81 89 HIS A O 1
ATOM 678 N N . SER A 1 90 ? 0.851 13.666 0.766 1.00 90.00 90 SER A N 1
ATOM 679 C CA . SER A 1 90 ? 1.884 13.912 1.782 1.00 90.00 90 SER A CA 1
ATOM 680 C C . SER A 1 90 ? 1.804 12.969 2.987 1.00 90.00 90 SER A C 1
ATOM 682 O O . SER A 1 90 ? 2.820 12.741 3.639 1.00 90.00 90 SER A O 1
ATOM 684 N N . GLU A 1 91 ? 0.633 12.403 3.287 1.00 91.06 91 GLU A N 1
ATOM 685 C CA . GLU A 1 91 ? 0.422 11.472 4.402 1.00 91.06 91 GLU A CA 1
ATOM 686 C C . GLU A 1 91 ? 0.525 10.005 3.971 1.00 91.06 91 GLU A C 1
ATOM 688 O O . GLU A 1 91 ? 0.994 9.177 4.746 1.00 91.06 91 GLU A O 1
ATOM 693 N N . TYR A 1 92 ? 0.166 9.691 2.724 1.00 92.19 92 TYR A N 1
ATOM 694 C CA . TYR A 1 92 ? 0.078 8.313 2.223 1.00 92.19 92 TYR A CA 1
ATOM 695 C C . TYR A 1 92 ? 1.282 7.864 1.391 1.00 92.19 92 TYR A C 1
ATOM 697 O O . TYR A 1 92 ? 1.481 6.665 1.195 1.00 92.19 92 TYR A O 1
ATOM 705 N N . VAL A 1 93 ? 2.085 8.806 0.898 1.00 91.25 93 VAL A N 1
ATOM 706 C CA . VAL A 1 93 ? 3.252 8.525 0.065 1.00 91.25 93 VAL A CA 1
ATOM 707 C C . VAL A 1 93 ? 4.534 8.675 0.880 1.00 91.25 93 VAL A C 1
ATOM 709 O O . VAL A 1 93 ? 4.717 9.628 1.646 1.00 91.25 93 VAL A O 1
ATOM 712 N N . LEU A 1 94 ? 5.441 7.719 0.696 1.00 88.94 94 LEU A N 1
ATOM 713 C CA . LEU A 1 94 ? 6.832 7.786 1.122 1.00 88.94 94 LEU A CA 1
ATOM 714 C C . LEU A 1 94 ? 7.717 7.522 -0.099 1.00 88.94 94 LEU A C 1
ATOM 716 O O . LEU A 1 94 ? 7.444 6.624 -0.890 1.00 88.94 94 LEU A O 1
ATOM 720 N N . ILE A 1 95 ? 8.772 8.309 -0.267 1.00 85.94 95 ILE A N 1
ATOM 721 C CA . ILE A 1 95 ? 9.740 8.144 -1.353 1.00 85.94 95 ILE A CA 1
ATOM 722 C C . ILE A 1 95 ? 11.112 7.942 -0.723 1.00 85.94 95 ILE A C 1
ATOM 724 O O . ILE A 1 95 ? 11.474 8.642 0.225 1.00 85.94 95 ILE A O 1
ATOM 728 N N . SER A 1 96 ? 11.871 6.986 -1.248 1.00 79.50 96 SER A N 1
ATOM 729 C CA . SER A 1 96 ? 13.261 6.765 -0.871 1.00 79.50 96 SER A CA 1
ATOM 730 C C . SER A 1 96 ? 14.104 6.496 -2.115 1.00 79.50 96 SER A C 1
ATOM 732 O O . SER A 1 96 ? 13.859 5.546 -2.859 1.00 79.50 96 SER A O 1
ATOM 734 N N . GLU A 1 97 ? 15.075 7.374 -2.368 1.00 69.69 97 GLU A N 1
ATOM 735 C CA . GLU A 1 97 ? 15.957 7.284 -3.539 1.00 69.69 97 GLU A CA 1
ATOM 736 C C . GLU A 1 97 ? 17.072 6.250 -3.356 1.00 69.69 97 GLU A C 1
ATOM 738 O O . GLU A 1 97 ? 17.521 5.639 -4.326 1.00 69.69 97 GLU A O 1
ATOM 743 N N . THR A 1 98 ? 17.490 6.025 -2.111 1.00 60.97 98 THR A N 1
ATOM 744 C CA . THR A 1 98 ? 18.469 5.007 -1.728 1.00 60.97 98 THR A CA 1
ATOM 745 C C . THR A 1 98 ? 17.766 3.815 -1.078 1.00 60.97 98 THR A C 1
ATOM 747 O O . THR A 1 98 ? 16.561 3.850 -0.834 1.00 60.97 98 THR A O 1
ATOM 750 N N . PHE A 1 99 ? 18.504 2.743 -0.794 1.00 54.81 99 PHE A N 1
ATOM 751 C CA . PHE A 1 99 ? 18.070 1.694 0.131 1.00 54.81 99 PHE A CA 1
ATOM 752 C C . PHE A 1 99 ? 18.588 2.027 1.541 1.00 54.81 99 PHE A C 1
ATOM 754 O O . PHE A 1 99 ? 19.452 1.295 2.029 1.00 54.81 99 PHE A O 1
ATOM 761 N N . PRO A 1 100 ? 18.194 3.142 2.199 1.00 59.22 100 PRO A N 1
ATOM 762 C CA . PRO A 1 100 ? 18.602 3.327 3.579 1.00 59.22 100 PRO A CA 1
ATOM 763 C C . PRO A 1 100 ? 18.026 2.170 4.396 1.00 59.22 100 PRO A C 1
ATOM 765 O O . PRO A 1 100 ? 17.036 1.553 3.988 1.00 59.22 100 PRO A O 1
ATOM 768 N N . GLU A 1 101 ? 18.678 1.881 5.521 1.00 67.69 101 GLU A N 1
ATOM 769 C CA . GLU A 1 101 ? 18.299 0.859 6.498 1.00 67.69 101 GLU A CA 1
ATOM 770 C C . GLU A 1 101 ? 16.790 0.622 6.492 1.00 67.69 101 GLU A C 1
ATOM 772 O O . GLU A 1 101 ? 16.011 1.507 6.850 1.00 67.69 101 GLU A O 1
ATOM 777 N N . ALA A 1 102 ? 16.367 -0.556 6.032 1.00 68.44 102 ALA A N 1
ATOM 778 C CA . ALA A 1 102 ? 14.955 -0.853 5.815 1.00 68.44 102 ALA A CA 1
ATOM 779 C C . ALA A 1 102 ? 14.093 -0.596 7.066 1.00 68.44 102 ALA A C 1
ATOM 781 O O . ALA A 1 102 ? 12.917 -0.248 6.952 1.00 68.44 102 ALA A O 1
ATOM 782 N N . ALA A 1 103 ? 14.708 -0.686 8.250 1.00 71.88 103 ALA A N 1
ATOM 783 C CA . ALA A 1 103 ? 14.130 -0.306 9.532 1.00 71.88 103 ALA A CA 1
ATOM 784 C C . ALA A 1 103 ? 13.637 1.152 9.566 1.00 71.88 103 ALA A C 1
ATOM 786 O O . ALA A 1 103 ? 12.515 1.404 9.991 1.00 71.88 103 ALA A O 1
ATOM 787 N N . LEU A 1 104 ? 14.415 2.110 9.058 1.00 78.19 104 LEU A N 1
ATOM 788 C CA . LEU A 1 104 ? 14.033 3.523 9.041 1.00 78.19 104 LEU A CA 1
ATOM 789 C C . LEU A 1 104 ? 12.849 3.785 8.101 1.00 78.19 104 LEU A C 1
ATOM 791 O O . LEU A 1 104 ? 11.964 4.585 8.406 1.00 78.19 104 LEU A O 1
ATOM 795 N N . VAL A 1 105 ? 12.824 3.124 6.941 1.00 80.44 105 VAL A N 1
ATOM 796 C CA . VAL A 1 105 ? 11.706 3.242 5.990 1.00 80.44 105 VAL A CA 1
ATOM 797 C C . VAL A 1 105 ? 10.438 2.630 6.586 1.00 80.44 105 VAL A C 1
ATOM 799 O O . VAL A 1 105 ? 9.370 3.239 6.497 1.00 80.44 105 VAL A O 1
ATOM 802 N N . ALA A 1 106 ? 10.568 1.470 7.235 1.00 77.88 106 ALA A N 1
ATOM 803 C CA . ALA A 1 106 ? 9.479 0.817 7.950 1.00 77.88 106 ALA A CA 1
ATOM 804 C C . ALA A 1 106 ? 8.907 1.717 9.053 1.00 77.88 106 ALA A C 1
ATOM 806 O O . ALA A 1 106 ? 7.696 1.924 9.087 1.00 77.88 106 ALA A O 1
ATOM 807 N N . GLN A 1 107 ? 9.765 2.322 9.879 1.00 80.69 107 GLN A N 1
ATOM 808 C CA . GLN A 1 107 ? 9.363 3.241 10.948 1.00 80.69 107 GLN A CA 1
ATOM 809 C C . GLN A 1 107 ? 8.597 4.451 10.405 1.00 80.69 107 GLN A C 1
ATOM 811 O O . GLN A 1 107 ? 7.473 4.729 10.819 1.00 80.69 107 GLN A O 1
ATOM 816 N N . LYS A 1 108 ? 9.144 5.133 9.391 1.00 86.69 108 LYS A N 1
ATOM 817 C CA . LYS A 1 108 ? 8.474 6.293 8.779 1.00 86.69 108 LYS A CA 1
ATOM 818 C C . LYS A 1 108 ? 7.109 5.939 8.195 1.00 86.69 108 LYS A C 1
ATOM 820 O O . LYS A 1 108 ? 6.176 6.739 8.274 1.00 86.69 108 LYS A O 1
ATOM 825 N N . MET A 1 109 ? 6.985 4.763 7.583 1.00 87.38 109 MET A N 1
ATOM 826 C CA . MET A 1 109 ? 5.697 4.298 7.078 1.00 87.38 109 MET A CA 1
ATOM 827 C C . MET A 1 109 ? 4.744 3.940 8.222 1.00 87.38 109 MET A C 1
ATOM 829 O O . MET A 1 109 ? 3.567 4.285 8.159 1.00 87.38 109 MET A O 1
ATOM 833 N N . ALA A 1 110 ? 5.235 3.300 9.283 1.00 84.50 110 ALA A N 1
ATOM 834 C CA . ALA A 1 110 ? 4.449 2.995 10.470 1.00 84.50 110 ALA A CA 1
ATOM 835 C C . ALA A 1 110 ? 3.856 4.257 11.104 1.00 84.50 110 ALA A C 1
ATOM 837 O O . ALA A 1 110 ? 2.669 4.277 11.432 1.00 84.50 110 ALA A O 1
ATOM 838 N N . ASP A 1 111 ? 4.644 5.324 11.214 1.00 87.75 111 ASP A N 1
ATOM 839 C CA . ASP A 1 111 ? 4.189 6.607 11.750 1.00 87.75 111 ASP A CA 1
ATOM 840 C C . ASP A 1 111 ? 3.102 7.240 10.878 1.00 87.75 111 ASP A C 1
ATOM 842 O O . ASP A 1 111 ? 2.074 7.693 11.392 1.00 87.75 111 ASP A O 1
ATOM 846 N N . LYS A 1 112 ? 3.273 7.201 9.549 1.00 90.75 112 LYS A N 1
ATOM 847 C CA . LYS A 1 112 ? 2.245 7.636 8.590 1.00 90.75 112 LYS A CA 1
ATOM 848 C C . LYS A 1 112 ? 0.947 6.846 8.752 1.00 90.75 112 LYS A C 1
ATOM 850 O O . LYS A 1 112 ? -0.122 7.447 8.854 1.00 90.75 112 LYS A O 1
ATOM 855 N N . ILE A 1 113 ? 1.033 5.518 8.839 1.00 88.44 113 ILE A N 1
ATOM 856 C CA . ILE A 1 113 ? -0.130 4.640 9.026 1.00 88.44 113 ILE A CA 1
ATOM 857 C C . ILE A 1 113 ? -0.850 4.979 10.331 1.00 88.44 113 ILE A C 1
ATOM 859 O O . ILE A 1 113 ? -2.058 5.212 10.319 1.00 88.44 113 ILE A O 1
ATOM 863 N N . LYS A 1 114 ? -0.123 5.068 11.451 1.00 86.25 114 LYS A N 1
ATOM 864 C CA . LYS A 1 114 ? -0.698 5.412 12.761 1.00 86.25 114 LYS A CA 1
ATOM 865 C C . LYS A 1 114 ? -1.416 6.760 12.728 1.00 86.25 114 LYS A C 1
ATOM 867 O O . LYS A 1 114 ? -2.534 6.862 13.233 1.00 86.25 114 LYS A O 1
ATOM 872 N N . LYS A 1 115 ? -0.797 7.774 12.116 1.00 89.06 115 LYS A N 1
ATOM 873 C CA . LYS A 1 115 ? -1.367 9.120 11.984 1.00 89.06 115 LYS A CA 1
ATOM 874 C C . LYS A 1 115 ? -2.638 9.129 11.137 1.00 89.06 115 LYS A C 1
ATOM 876 O O . LYS A 1 115 ? -3.637 9.712 11.538 1.00 89.06 115 LYS A O 1
ATOM 881 N N . VAL A 1 116 ? -2.629 8.482 9.976 1.00 88.56 116 VAL A N 1
ATOM 882 C CA . VAL A 1 116 ? -3.817 8.414 9.114 1.00 88.56 116 VAL A CA 1
ATOM 883 C C . VAL A 1 116 ? -4.945 7.660 9.809 1.00 88.56 116 VAL A C 1
ATOM 885 O O . VAL A 1 116 ? -6.079 8.133 9.836 1.00 88.56 116 VAL A O 1
ATOM 888 N N . VAL A 1 117 ? -4.647 6.509 10.414 1.00 85.19 117 VAL A N 1
ATOM 889 C CA . VAL A 1 117 ? -5.674 5.698 11.073 1.00 85.19 117 VAL A CA 1
ATOM 890 C C . VAL A 1 117 ? -6.294 6.441 12.255 1.00 85.19 117 VAL A C 1
ATOM 892 O O . VAL A 1 117 ? -7.503 6.337 12.453 1.00 85.19 117 VAL A O 1
ATOM 895 N N . SER A 1 118 ? -5.526 7.226 13.019 1.00 84.25 118 SER A N 1
ATOM 896 C CA . SER A 1 118 ? -6.095 8.037 14.103 1.00 84.25 118 SER A CA 1
ATOM 897 C C . SER A 1 118 ? -7.038 9.128 13.582 1.00 84.25 118 SER A C 1
ATOM 899 O O . SER A 1 118 ? -8.110 9.326 14.158 1.00 84.25 118 SER A O 1
ATOM 901 N N . ILE A 1 119 ? -6.706 9.772 12.457 1.00 84.06 119 ILE A N 1
ATOM 902 C CA . ILE A 1 119 ? -7.574 10.759 11.797 1.00 84.06 119 ILE A CA 1
ATOM 903 C C . ILE A 1 119 ? -8.875 10.097 11.329 1.00 84.06 119 ILE A C 1
ATOM 905 O O . ILE A 1 119 ? -9.956 10.581 11.665 1.00 84.06 119 ILE A O 1
ATOM 909 N N . VAL A 1 120 ? -8.792 8.969 10.620 1.00 81.75 120 VAL A N 1
ATOM 910 C CA . VAL A 1 120 ? -9.966 8.236 10.107 1.00 81.75 120 VAL A CA 1
ATOM 911 C C . VAL A 1 120 ? -10.868 7.773 11.255 1.00 81.75 120 VAL A C 1
ATOM 913 O O . VAL A 1 120 ? -12.082 7.969 11.202 1.00 81.75 120 VAL A O 1
ATOM 916 N N . LYS A 1 121 ? -10.278 7.250 12.342 1.00 78.56 121 LYS A N 1
ATOM 917 C CA . LYS A 1 121 ? -11.006 6.892 13.571 1.00 78.56 121 LYS A CA 1
ATOM 918 C C . LYS A 1 121 ? -11.738 8.087 14.178 1.00 78.56 121 LYS A C 1
ATOM 920 O O . LYS A 1 121 ? -12.916 7.974 14.498 1.00 78.56 121 LYS A O 1
ATOM 925 N N . SER A 1 122 ? -11.065 9.234 14.313 1.00 77.56 122 SER A N 1
ATOM 926 C CA . SER A 1 122 ? -11.664 10.439 14.908 1.00 77.56 122 SER A CA 1
ATOM 927 C C . SER A 1 122 ? -12.834 11.004 14.100 1.00 77.56 122 SER A C 1
ATOM 929 O O . SER A 1 122 ? -13.742 11.602 14.670 1.00 77.56 122 SER A O 1
ATOM 931 N N . ARG A 1 123 ? -12.836 10.798 12.778 1.00 78.06 123 ARG A N 1
ATOM 932 C CA . ARG A 1 123 ? -13.894 11.281 11.883 1.00 78.06 123 ARG A CA 1
ATOM 933 C C . ARG A 1 123 ? -15.102 10.355 11.819 1.00 78.06 123 ARG A C 1
ATOM 935 O O . ARG A 1 123 ? -16.079 10.711 11.169 1.00 78.06 123 ARG A O 1
ATOM 942 N N . SER A 1 124 ? -15.044 9.195 12.482 1.00 63.81 124 SER A N 1
ATOM 943 C CA . SER A 1 124 ? -16.077 8.156 12.412 1.00 63.81 124 SER A CA 1
ATOM 944 C C . SER A 1 124 ? -16.477 7.856 10.960 1.00 63.81 124 SER A C 1
ATOM 946 O O . SER A 1 124 ? -17.646 7.662 10.624 1.00 63.81 124 SER A O 1
ATOM 948 N N . GLU A 1 125 ? -15.490 7.877 10.056 1.00 65.12 125 GLU A N 1
ATOM 949 C CA . GLU A 1 125 ? -15.720 7.485 8.672 1.00 65.12 125 GLU A CA 1
ATOM 950 C C . GLU A 1 125 ? -16.145 6.014 8.653 1.00 65.12 125 GLU A C 1
ATOM 952 O O . GLU A 1 125 ? -15.619 5.194 9.407 1.00 65.12 125 GLU A O 1
ATOM 957 N N . ARG A 1 126 ? -17.098 5.681 7.769 1.00 57.62 126 ARG A N 1
ATOM 958 C CA . ARG A 1 126 ? -17.813 4.385 7.683 1.00 57.62 126 ARG A CA 1
ATOM 959 C C . ARG A 1 126 ? -16.920 3.129 7.688 1.00 57.62 126 ARG A C 1
ATOM 961 O O . ARG A 1 126 ? -17.424 2.022 7.825 1.00 57.62 126 ARG A O 1
ATOM 968 N N . CYS A 1 127 ? -15.620 3.304 7.496 1.00 60.84 127 CYS A N 1
ATOM 969 C CA . CYS A 1 127 ? -14.605 2.295 7.262 1.00 60.84 127 CYS A CA 1
ATOM 970 C C . CYS A 1 127 ? -13.945 1.730 8.535 1.00 60.84 127 CYS A C 1
ATOM 972 O O . CYS A 1 127 ? -13.311 0.679 8.458 1.00 60.84 127 CYS A O 1
ATOM 974 N N . VAL A 1 128 ? -14.039 2.409 9.688 1.00 62.16 128 VAL A N 1
ATOM 975 C CA . VAL A 1 128 ? -13.341 2.012 10.925 1.00 62.16 128 VAL A CA 1
ATOM 976 C C . VAL A 1 128 ? -14.238 2.247 12.140 1.00 62.16 128 VAL A C 1
ATOM 978 O O . VAL A 1 128 ? -14.563 3.386 12.459 1.00 62.16 128 VAL A O 1
ATOM 981 N N . GLN A 1 129 ? -14.604 1.182 12.855 1.00 58.31 129 GLN A N 1
ATOM 982 C CA . GLN A 1 129 ? -15.243 1.315 14.168 1.00 58.31 129 GLN A CA 1
ATOM 983 C C . GLN A 1 129 ? -14.159 1.581 15.228 1.00 58.31 129 GLN A C 1
ATOM 985 O O . GLN A 1 129 ? -13.062 1.022 15.171 1.00 58.31 129 GLN A O 1
ATOM 990 N N . ALA A 1 130 ? -14.446 2.473 16.178 1.00 54.84 130 ALA A N 1
ATOM 991 C CA . ALA A 1 130 ? -13.455 3.075 17.079 1.00 54.84 130 ALA A CA 1
ATOM 992 C C . ALA A 1 130 ? -12.825 2.107 18.104 1.00 54.84 130 ALA A C 1
ATOM 994 O O . ALA A 1 130 ? -11.845 2.459 18.759 1.00 54.84 130 ALA A O 1
ATOM 995 N N . GLU A 1 131 ? -13.359 0.895 18.235 1.00 57.44 131 GLU A N 1
ATOM 996 C CA . GLU A 1 131 ? -13.128 0.035 19.399 1.00 57.44 131 GLU A CA 1
ATOM 997 C C . GLU A 1 131 ? -11.922 -0.906 19.254 1.00 57.44 131 GLU A C 1
ATOM 999 O O . GLU A 1 131 ? -11.411 -1.402 20.256 1.00 57.44 131 GLU A O 1
ATOM 1004 N N . ASP A 1 132 ? -11.412 -1.122 18.035 1.00 62.12 132 ASP A N 1
ATOM 1005 C CA . ASP A 1 132 ? -10.327 -2.077 17.789 1.00 62.12 132 ASP A CA 1
ATOM 1006 C C . ASP A 1 132 ? -8.988 -1.385 17.474 1.00 62.12 132 ASP A C 1
ATOM 1008 O O . ASP A 1 132 ? -8.879 -0.548 16.573 1.00 62.12 132 ASP A O 1
ATOM 1012 N N . THR A 1 133 ? -7.929 -1.723 18.213 1.00 67.25 133 THR A N 1
ATOM 1013 C CA . THR A 1 133 ? -6.552 -1.248 17.963 1.00 67.25 133 THR A CA 1
ATOM 1014 C C . THR A 1 133 ? -5.862 -2.006 16.830 1.00 67.25 133 THR A C 1
ATOM 1016 O O . THR A 1 133 ? -4.795 -1.595 16.372 1.00 67.25 133 THR A O 1
ATOM 1019 N N . ARG A 1 134 ? -6.469 -3.101 16.372 1.00 76.06 134 ARG A N 1
ATOM 1020 C CA . ARG A 1 134 ? -5.923 -4.011 15.369 1.00 76.06 134 ARG A CA 1
ATOM 1021 C C . ARG A 1 134 ? -6.106 -3.468 13.952 1.00 76.06 134 ARG A C 1
ATOM 1023 O O . ARG A 1 134 ? -6.946 -2.606 13.718 1.00 76.06 134 ARG A O 1
ATOM 1030 N N . MET A 1 135 ? -5.313 -3.979 13.008 1.00 80.62 135 MET A N 1
ATOM 1031 C CA . MET A 1 135 ? -5.381 -3.655 11.572 1.00 80.62 135 MET A CA 1
ATOM 1032 C C . MET A 1 135 ? -5.052 -4.897 10.737 1.00 80.62 135 MET A C 1
ATOM 1034 O O . MET A 1 135 ? -4.279 -5.745 11.196 1.00 80.62 135 MET A O 1
ATOM 1038 N N . ASP A 1 136 ? -5.614 -4.984 9.531 1.00 84.00 136 ASP A N 1
ATOM 1039 C CA . ASP A 1 136 ? -5.257 -5.990 8.523 1.00 84.00 136 ASP A CA 1
ATOM 1040 C C . ASP A 1 136 ? -4.413 -5.329 7.435 1.00 84.00 136 ASP A C 1
ATOM 1042 O O . ASP A 1 136 ? -4.828 -4.315 6.869 1.00 84.00 136 ASP A O 1
ATOM 1046 N N . ILE A 1 137 ? -3.226 -5.878 7.153 1.00 83.31 137 ILE A N 1
ATOM 1047 C CA . ILE A 1 137 ? -2.240 -5.224 6.285 1.00 83.31 137 ILE A CA 1
ATOM 1048 C C . ILE A 1 137 ? -1.819 -6.146 5.139 1.00 83.31 137 ILE A C 1
ATOM 1050 O O . ILE A 1 137 ? -1.376 -7.270 5.351 1.00 83.31 137 ILE A O 1
ATOM 1054 N N . ALA A 1 138 ? -1.916 -5.653 3.908 1.00 85.62 138 ALA A N 1
ATOM 1055 C CA . ALA A 1 138 ? -1.414 -6.334 2.719 1.00 85.62 138 ALA A CA 1
ATOM 1056 C C . ALA A 1 138 ? -0.288 -5.527 2.064 1.00 85.62 138 ALA A C 1
ATOM 1058 O O . ALA A 1 138 ? -0.298 -4.295 2.092 1.00 85.62 138 ALA A O 1
ATOM 1059 N N . PHE A 1 139 ? 0.658 -6.226 1.440 1.00 83.69 139 PHE A N 1
ATOM 1060 C CA . PHE A 1 139 ? 1.773 -5.640 0.709 1.00 83.69 139 PHE A CA 1
ATOM 1061 C C . PHE A 1 139 ? 1.737 -6.079 -0.756 1.00 83.69 139 PHE A C 1
ATOM 1063 O O . PHE A 1 139 ? 1.637 -7.266 -1.075 1.00 83.69 139 PHE A O 1
ATOM 1070 N N . ILE A 1 140 ? 1.881 -5.115 -1.659 1.00 83.44 140 ILE A N 1
ATOM 1071 C CA . ILE A 1 140 ? 2.159 -5.376 -3.073 1.00 83.44 140 ILE A CA 1
ATOM 1072 C C . ILE A 1 140 ? 3.564 -4.894 -3.364 1.00 83.44 140 ILE A C 1
ATOM 1074 O O . ILE A 1 140 ? 3.918 -3.763 -3.036 1.00 83.44 140 ILE A O 1
ATOM 1078 N N . VAL A 1 141 ? 4.347 -5.734 -4.031 1.00 78.75 141 VAL A N 1
ATOM 1079 C CA . VAL A 1 141 ? 5.701 -5.390 -4.446 1.00 78.75 141 VAL A CA 1
ATOM 1080 C C . VAL A 1 141 ? 5.749 -5.396 -5.967 1.00 78.75 141 VAL A C 1
ATOM 1082 O O . VAL A 1 141 ? 5.797 -6.435 -6.632 1.00 78.75 141 VAL A O 1
ATOM 1085 N N . SER A 1 142 ? 5.730 -4.194 -6.537 1.00 75.56 142 SER A N 1
ATOM 1086 C CA . SER A 1 142 ? 5.999 -3.953 -7.950 1.00 75.56 142 SER A CA 1
ATOM 1087 C C . SER A 1 142 ? 7.502 -3.914 -8.175 1.00 75.56 142 SER A C 1
ATOM 1089 O O . SER A 1 142 ? 8.057 -2.848 -8.440 1.00 75.56 142 SER A O 1
ATOM 1091 N N . ASN A 1 143 ? 8.151 -5.073 -8.044 1.00 66.62 143 ASN A N 1
ATOM 1092 C CA . ASN A 1 143 ? 9.580 -5.215 -8.264 1.00 66.62 143 ASN A CA 1
ATOM 1093 C C . ASN A 1 143 ? 9.910 -6.385 -9.191 1.00 66.62 143 ASN A C 1
ATOM 1095 O O . ASN A 1 143 ? 10.004 -7.523 -8.749 1.00 66.62 143 ASN A O 1
ATOM 1099 N N . CYS A 1 144 ? 10.146 -6.080 -10.466 1.00 63.78 144 CYS A N 1
ATOM 1100 C CA . CYS A 1 144 ? 10.564 -7.073 -11.462 1.00 63.78 144 CYS A CA 1
ATOM 1101 C C . CYS A 1 144 ? 12.001 -6.869 -11.951 1.00 63.78 144 CYS A C 1
ATOM 1103 O O . CYS A 1 144 ? 12.417 -7.473 -12.939 1.00 63.78 144 CYS A O 1
ATOM 1105 N N . ARG A 1 145 ? 12.780 -6.009 -11.270 1.00 58.19 145 ARG A N 1
ATOM 1106 C CA . ARG A 1 145 ? 14.211 -5.799 -11.535 1.00 58.19 145 ARG A CA 1
ATOM 1107 C C . ARG A 1 145 ? 14.987 -5.576 -10.235 1.00 58.19 145 ARG A C 1
ATOM 1109 O O . ARG A 1 145 ? 14.752 -4.603 -9.540 1.00 58.19 145 ARG A O 1
ATOM 1116 N N . HIS A 1 146 ? 15.915 -6.494 -9.973 1.00 52.97 146 HIS A N 1
ATOM 1117 C CA . HIS A 1 146 ? 16.971 -6.506 -8.952 1.00 52.97 146 HIS A CA 1
ATOM 1118 C C . HIS A 1 146 ? 16.819 -5.546 -7.751 1.00 52.97 146 HIS A C 1
ATOM 1120 O O . HIS A 1 146 ? 17.277 -4.405 -7.782 1.00 52.97 146 HIS A O 1
ATOM 1126 N N . ILE A 1 147 ? 16.255 -6.074 -6.660 1.00 50.59 147 ILE A N 1
ATOM 1127 C CA . ILE A 1 147 ? 16.394 -5.551 -5.292 1.00 50.59 147 ILE A CA 1
ATOM 1128 C C . ILE A 1 147 ? 16.666 -6.761 -4.396 1.00 50.59 147 ILE A C 1
ATOM 1130 O O . ILE A 1 147 ? 15.948 -7.751 -4.538 1.00 50.59 147 ILE A O 1
ATOM 1134 N N . PRO A 1 148 ? 17.655 -6.724 -3.491 1.00 51.66 148 PRO A N 1
ATOM 1135 C CA . PRO A 1 148 ? 17.813 -7.765 -2.483 1.00 51.66 148 PRO A CA 1
ATOM 1136 C C . PRO A 1 148 ? 16.629 -7.710 -1.499 1.00 51.66 148 PRO A C 1
ATOM 1138 O O . PRO A 1 148 ? 16.591 -6.894 -0.582 1.00 51.66 148 PRO A O 1
ATOM 1141 N N . GLU A 1 149 ? 15.618 -8.548 -1.738 1.00 49.41 149 GLU A N 1
ATOM 1142 C CA . GLU A 1 149 ? 14.327 -8.575 -1.025 1.00 49.41 149 GLU A CA 1
ATOM 1143 C C . GLU A 1 149 ? 14.435 -8.931 0.464 1.00 49.41 149 GLU A C 1
ATOM 1145 O O . GLU A 1 149 ? 13.565 -8.576 1.258 1.00 49.41 149 GLU A O 1
ATOM 1150 N N . THR A 1 150 ? 15.508 -9.609 0.860 1.00 47.16 150 THR A N 1
ATOM 1151 C CA . THR A 1 150 ? 15.641 -10.273 2.162 1.00 47.16 150 THR A CA 1
ATOM 1152 C C . THR A 1 150 ? 15.876 -9.331 3.339 1.00 47.16 150 THR A C 1
ATOM 1154 O O . THR A 1 150 ? 15.522 -9.662 4.467 1.00 47.16 150 THR A O 1
ATOM 1157 N N . ILE A 1 151 ? 16.438 -8.143 3.109 1.00 49.44 151 ILE A N 1
ATOM 1158 C CA . ILE A 1 151 ? 16.700 -7.178 4.192 1.00 49.44 151 ILE A CA 1
ATOM 1159 C C . ILE A 1 151 ? 15.461 -6.327 4.465 1.00 49.44 151 ILE A C 1
ATOM 1161 O O . ILE A 1 151 ? 15.217 -5.938 5.607 1.00 49.44 151 ILE A O 1
ATOM 1165 N N . PHE A 1 152 ? 14.668 -6.056 3.424 1.00 53.00 152 PHE A N 1
ATOM 1166 C CA . PHE A 1 152 ? 13.560 -5.128 3.543 1.00 53.00 152 PHE A CA 1
ATOM 1167 C C . PHE A 1 152 ? 12.454 -5.705 4.418 1.00 53.00 152 PHE A C 1
ATOM 1169 O O . PHE A 1 152 ? 12.165 -5.129 5.445 1.00 53.00 152 PHE A O 1
ATOM 1176 N N . PHE A 1 153 ? 11.884 -6.869 4.110 1.00 56.03 153 PHE A N 1
ATOM 1177 C CA . PHE A 1 153 ? 10.688 -7.342 4.830 1.00 56.03 153 PHE A CA 1
ATOM 1178 C C . PHE A 1 153 ? 10.938 -7.755 6.283 1.00 56.03 153 PHE A C 1
ATOM 1180 O O . PHE A 1 153 ? 10.082 -7.529 7.138 1.00 56.03 153 PHE A O 1
ATOM 1187 N N . ASN A 1 154 ? 12.134 -8.260 6.589 1.00 54.81 154 ASN A N 1
ATOM 1188 C CA . ASN A 1 154 ? 12.514 -8.628 7.954 1.00 54.81 154 ASN A CA 1
ATOM 1189 C C . ASN A 1 154 ? 12.580 -7.426 8.910 1.00 54.81 154 ASN A C 1
ATOM 1191 O O . ASN A 1 154 ? 12.477 -7.601 10.121 1.00 54.81 154 ASN A O 1
ATOM 1195 N N . SER A 1 155 ? 12.719 -6.199 8.398 1.00 55.41 155 SER A N 1
ATOM 1196 C CA . SER A 1 155 ? 12.649 -5.003 9.240 1.00 55.41 155 SER A CA 1
ATOM 1197 C C . SER A 1 155 ? 11.216 -4.528 9.498 1.00 55.41 155 SER A C 1
ATOM 1199 O O . SER A 1 155 ? 10.990 -3.789 10.450 1.00 55.41 155 SER A O 1
ATOM 1201 N N . TRP A 1 156 ? 10.239 -4.939 8.680 1.00 52.84 156 TRP A N 1
ATOM 1202 C CA . TRP A 1 156 ? 8.820 -4.586 8.854 1.00 52.84 156 TRP A CA 1
ATOM 1203 C C . TRP A 1 156 ? 8.096 -5.546 9.797 1.00 52.84 156 TRP A C 1
ATOM 1205 O O . TRP A 1 156 ? 7.031 -5.215 10.316 1.00 52.84 156 TRP A O 1
ATOM 1215 N N . THR A 1 157 ? 8.665 -6.727 10.045 1.00 48.38 157 THR A N 1
ATOM 1216 C CA . THR A 1 157 ? 8.124 -7.726 10.975 1.00 48.38 157 THR A CA 1
ATOM 1217 C C . THR A 1 157 ? 8.416 -7.413 12.445 1.00 48.38 157 THR A C 1
ATOM 1219 O O . THR A 1 157 ? 7.919 -8.120 13.321 1.00 48.38 157 THR A O 1
ATOM 1222 N N . LEU A 1 158 ? 9.174 -6.355 12.766 1.00 43.44 158 LEU A N 1
ATOM 1223 C CA . LEU A 1 158 ? 9.661 -6.127 14.127 1.00 43.44 158 LEU A CA 1
ATOM 1224 C C . LEU A 1 158 ? 9.144 -4.821 14.760 1.00 43.44 158 LEU A C 1
ATOM 1226 O O . LEU A 1 158 ? 9.551 -3.713 14.436 1.00 43.44 158 LEU A O 1
ATOM 1230 N N . ARG A 1 159 ? 8.291 -5.022 15.773 1.00 48.44 159 ARG A N 1
ATOM 1231 C CA . ARG A 1 159 ? 8.060 -4.189 16.973 1.00 48.44 159 ARG A CA 1
ATOM 1232 C C . ARG A 1 159 ? 7.317 -2.853 16.867 1.00 48.44 159 ARG A C 1
ATOM 1234 O O . ARG A 1 159 ? 6.805 -2.430 17.898 1.00 48.44 159 ARG A O 1
ATOM 1241 N N . GLU A 1 160 ? 7.185 -2.209 15.711 1.00 49.59 160 GLU A N 1
ATOM 1242 C CA . GLU A 1 160 ? 6.638 -0.834 15.690 1.00 49.59 160 GLU A CA 1
ATOM 1243 C C . GLU A 1 160 ? 5.158 -0.689 15.312 1.00 49.59 160 GLU A C 1
ATOM 1245 O O . GLU A 1 160 ? 4.530 0.316 15.658 1.00 49.59 160 GLU A O 1
ATOM 1250 N N . ILE A 1 161 ? 4.565 -1.688 14.664 1.00 50.81 161 ILE A N 1
ATOM 1251 C CA . ILE A 1 161 ? 3.125 -1.758 14.394 1.00 50.81 161 ILE A CA 1
ATOM 1252 C C . ILE A 1 161 ? 2.643 -3.053 15.041 1.00 50.81 161 ILE A C 1
ATOM 1254 O O . ILE A 1 161 ? 3.189 -4.117 14.761 1.00 50.81 161 ILE A O 1
ATOM 1258 N N . HIS A 1 162 ? 1.635 -2.992 15.912 1.00 51.06 162 HIS A N 1
ATOM 1259 C CA . HIS A 1 162 ? 0.996 -4.190 16.462 1.00 51.06 162 HIS A CA 1
ATOM 1260 C C . HIS A 1 162 ? 0.182 -4.904 15.363 1.00 51.06 162 HIS A C 1
ATOM 1262 O O . HIS A 1 162 ? -1.051 -4.879 15.357 1.00 51.06 162 HIS A O 1
ATOM 1268 N N . PHE A 1 163 ? 0.873 -5.520 14.397 1.00 55.03 163 PHE A N 1
ATOM 1269 C CA . PHE A 1 163 ? 0.276 -6.382 13.384 1.00 55.03 163 PHE A CA 1
ATOM 1270 C C . PHE A 1 163 ? -0.455 -7.505 14.097 1.00 55.03 163 PHE A C 1
ATOM 1272 O O . PHE A 1 163 ? 0.144 -8.278 14.838 1.00 55.03 163 PHE A O 1
ATOM 1279 N N . THR A 1 164 ? -1.767 -7.569 13.912 1.00 49.31 164 THR A N 1
ATOM 1280 C CA . THR A 1 164 ? -2.589 -8.518 14.668 1.00 49.31 164 THR A CA 1
ATOM 1281 C C . THR A 1 164 ? -3.159 -9.629 13.816 1.00 49.31 164 THR A C 1
ATOM 1283 O O . THR A 1 164 ? -3.670 -10.581 14.400 1.00 49.31 164 THR A O 1
ATOM 1286 N N . ARG A 1 165 ? -3.046 -9.551 12.478 1.00 54.97 165 ARG A N 1
ATOM 1287 C CA . ARG A 1 165 ? -3.109 -10.712 11.582 1.00 54.97 165 ARG A CA 1
ATOM 1288 C C . ARG A 1 165 ? -2.793 -10.376 10.120 1.00 54.97 165 ARG A C 1
ATOM 1290 O O . ARG A 1 165 ? -3.166 -9.310 9.649 1.00 54.97 165 ARG A O 1
ATOM 1297 N N . TYR A 1 166 ? -2.145 -11.349 9.466 1.00 51.59 166 TYR A N 1
ATOM 1298 C CA . TYR A 1 166 ? -1.757 -11.449 8.051 1.00 51.59 166 TYR A CA 1
ATOM 1299 C C . TYR A 1 166 ? -0.842 -10.335 7.527 1.00 51.59 166 TYR A C 1
ATOM 1301 O O . TYR A 1 166 ? -1.226 -9.174 7.472 1.00 51.59 166 TYR A O 1
ATOM 1309 N N . GLN A 1 167 ? 0.361 -10.716 7.094 1.00 57.84 167 GLN A N 1
ATOM 1310 C CA . GLN A 1 167 ? 1.166 -9.934 6.160 1.00 57.84 167 GLN A CA 1
ATOM 1311 C C . GLN A 1 167 ? 1.259 -10.760 4.882 1.00 57.84 167 GLN A C 1
ATOM 1313 O O . GLN A 1 167 ? 1.862 -11.827 4.852 1.00 57.84 167 GLN A O 1
ATOM 1318 N N . LEU A 1 168 ? 0.599 -10.318 3.825 1.00 61.97 168 LEU A N 1
ATOM 1319 C CA . LEU A 1 168 ? 0.702 -10.982 2.536 1.00 61.97 168 LEU A CA 1
ATOM 1320 C C . LEU A 1 168 ? 1.582 -10.158 1.615 1.00 61.97 168 LEU A C 1
ATOM 1322 O O . LEU A 1 168 ? 1.333 -8.964 1.461 1.00 61.97 168 LEU A O 1
ATOM 1326 N N . ILE A 1 169 ? 2.534 -10.812 0.958 1.00 62.09 169 ILE A N 1
ATOM 1327 C CA . ILE A 1 169 ? 3.317 -10.224 -0.121 1.00 62.09 169 ILE A CA 1
ATOM 1328 C C . ILE A 1 169 ? 2.856 -10.817 -1.449 1.00 62.09 169 ILE A C 1
ATOM 1330 O O . ILE A 1 169 ? 2.969 -12.021 -1.679 1.00 62.09 169 ILE A O 1
ATOM 1334 N N . LEU A 1 170 ? 2.368 -9.952 -2.335 1.00 62.66 170 LEU A N 1
ATOM 1335 C CA . LEU A 1 170 ? 2.145 -10.276 -3.740 1.00 62.66 170 LEU A CA 1
ATOM 1336 C C . LEU A 1 170 ? 3.276 -9.704 -4.590 1.00 62.66 170 LEU A C 1
ATOM 1338 O O . LEU A 1 170 ? 3.446 -8.481 -4.670 1.00 62.66 170 LEU A O 1
ATOM 1342 N N . LYS A 1 171 ? 4.028 -10.589 -5.252 1.00 67.56 171 LYS A N 1
ATOM 1343 C CA . LYS A 1 171 ? 4.959 -10.186 -6.311 1.00 67.56 171 LYS A CA 1
ATOM 1344 C C . LYS A 1 171 ? 4.220 -10.131 -7.637 1.00 67.56 171 LYS A C 1
ATOM 1346 O O . LYS A 1 171 ? 3.458 -11.029 -7.980 1.00 67.56 171 LYS A O 1
ATOM 1351 N N . THR A 1 172 ? 4.459 -9.066 -8.386 1.00 67.06 172 THR A N 1
ATOM 1352 C CA . THR A 1 172 ? 3.636 -8.686 -9.549 1.00 67.06 172 THR A CA 1
ATOM 1353 C C . THR A 1 172 ? 4.246 -9.074 -10.900 1.00 67.06 172 THR A C 1
ATOM 1355 O O . THR A 1 172 ? 3.820 -8.555 -11.928 1.00 67.06 172 THR A O 1
ATOM 1358 N N . CYS A 1 173 ? 5.257 -9.944 -10.934 1.00 68.50 173 CYS A N 1
ATOM 1359 C CA . CYS A 1 173 ? 6.038 -10.187 -12.148 1.00 68.50 173 CYS A CA 1
ATOM 1360 C C . CYS A 1 173 ? 5.429 -11.270 -13.034 1.00 68.50 173 CYS A C 1
ATOM 1362 O O . CYS A 1 173 ? 5.372 -12.437 -12.664 1.00 68.50 173 CYS A O 1
ATOM 1364 N N . ALA A 1 174 ? 5.016 -10.897 -14.245 1.00 61.41 174 ALA A N 1
ATOM 1365 C CA . ALA A 1 174 ? 4.600 -11.866 -15.257 1.00 61.41 174 ALA A CA 1
ATOM 1366 C C . ALA A 1 174 ? 5.751 -12.842 -15.608 1.00 61.41 174 ALA A C 1
ATOM 1368 O O . ALA A 1 174 ? 6.896 -12.392 -15.680 1.00 61.41 174 ALA A O 1
ATOM 1369 N N . PRO A 1 175 ? 5.483 -14.135 -15.893 1.00 51.22 175 PRO A N 1
ATOM 1370 C CA . PRO A 1 175 ? 4.162 -14.753 -16.037 1.00 51.22 175 PRO A CA 1
ATOM 1371 C C . PRO A 1 175 ? 3.567 -15.330 -14.740 1.00 51.22 175 PRO A C 1
ATOM 1373 O O . PRO A 1 175 ? 2.467 -15.872 -14.793 1.00 51.22 175 PRO A O 1
ATOM 1376 N N . GLN A 1 176 ? 4.244 -15.241 -13.590 1.00 52.94 176 GLN A N 1
ATOM 1377 C CA . GLN A 1 176 ? 3.748 -15.823 -12.337 1.00 52.94 176 GLN A CA 1
ATOM 1378 C C . GLN A 1 176 ? 3.613 -14.764 -11.239 1.00 52.94 176 GLN A C 1
ATOM 1380 O O . GLN A 1 176 ? 4.598 -14.309 -10.660 1.00 52.94 176 GLN A O 1
ATOM 1385 N N . LEU A 1 177 ? 2.367 -14.424 -10.898 1.00 57.94 177 LEU A N 1
ATOM 1386 C CA . LEU A 1 177 ? 2.065 -13.762 -9.631 1.00 57.94 177 LEU A CA 1
ATOM 1387 C C . LEU A 1 177 ? 2.320 -14.759 -8.496 1.00 57.94 177 LEU A C 1
ATOM 1389 O O . LEU A 1 177 ? 1.635 -15.777 -8.401 1.00 57.94 177 LEU A O 1
ATOM 1393 N N . SER A 1 178 ? 3.309 -14.483 -7.646 1.00 59.62 178 SER A N 1
ATOM 1394 C CA . SER A 1 178 ? 3.568 -15.299 -6.459 1.00 59.62 178 SER A CA 1
ATOM 1395 C C . SER A 1 178 ? 2.901 -14.672 -5.239 1.00 59.62 178 SER A C 1
ATOM 1397 O O . SER A 1 178 ? 3.168 -13.514 -4.898 1.00 59.62 178 SER A O 1
ATOM 1399 N N . LEU A 1 179 ? 2.058 -15.460 -4.580 1.00 57.03 179 LEU A N 1
ATOM 1400 C CA . LEU A 1 179 ? 1.372 -15.125 -3.341 1.00 57.03 179 LEU A CA 1
ATOM 1401 C C . LEU A 1 179 ? 2.134 -15.746 -2.164 1.00 57.03 179 LEU A C 1
ATOM 1403 O O . LEU A 1 179 ? 2.133 -16.965 -2.012 1.00 57.03 179 LEU A O 1
ATOM 1407 N N . SER A 1 180 ? 2.750 -14.921 -1.320 1.00 57.09 180 SER A N 1
ATOM 1408 C CA . SER A 1 180 ? 3.395 -15.375 -0.083 1.00 57.09 180 SER A CA 1
ATOM 1409 C C . SER A 1 180 ? 2.577 -14.911 1.121 1.00 57.09 180 SER A C 1
ATOM 1411 O O . SER A 1 180 ? 2.494 -13.714 1.407 1.00 57.09 180 SER A O 1
ATOM 1413 N N . LEU A 1 181 ? 1.961 -15.862 1.826 1.00 52.91 181 LEU A N 1
ATOM 1414 C CA . LEU A 1 181 ? 1.255 -15.635 3.089 1.00 52.91 181 LEU A CA 1
ATOM 1415 C C . LEU A 1 181 ? 2.247 -15.701 4.248 1.00 52.91 181 LEU A C 1
ATOM 1417 O O . LEU A 1 181 ? 2.727 -16.777 4.587 1.00 52.91 181 LEU A O 1
ATOM 1421 N N . MET A 1 182 ? 2.515 -14.570 4.899 1.00 50.16 182 MET A N 1
ATOM 1422 C CA . MET A 1 182 ? 3.158 -14.575 6.209 1.00 50.16 182 MET A CA 1
ATOM 1423 C C . MET A 1 182 ? 2.066 -14.618 7.275 1.00 50.16 182 MET A C 1
ATOM 1425 O O . MET A 1 182 ? 1.308 -13.661 7.485 1.00 50.16 182 MET A O 1
ATOM 1429 N N . ALA A 1 183 ? 1.965 -15.763 7.944 1.00 43.34 183 ALA A N 1
ATOM 1430 C CA . ALA A 1 183 ? 1.199 -15.861 9.173 1.00 43.34 183 ALA A CA 1
ATOM 1431 C C . ALA A 1 183 ? 1.943 -15.101 10.289 1.00 43.34 183 ALA A C 1
ATOM 1433 O O . ALA A 1 183 ? 3.173 -15.185 10.364 1.00 43.34 183 ALA A O 1
ATOM 1434 N N . PRO A 1 184 ? 1.236 -14.368 11.168 1.00 42.31 184 PRO A N 1
ATOM 1435 C CA . PRO A 1 184 ? 1.848 -13.875 12.395 1.00 42.31 184 PRO A CA 1
ATOM 1436 C C . PRO A 1 184 ? 2.331 -15.074 13.216 1.00 42.31 184 PRO A C 1
ATOM 1438 O O . PRO A 1 184 ? 1.605 -16.065 13.320 1.00 42.31 184 PRO A O 1
ATOM 1441 N N . LYS A 1 185 ? 3.537 -14.977 13.779 1.00 40.03 185 LYS A N 1
ATOM 1442 C CA . LYS A 1 185 ? 3.968 -15.866 14.864 1.00 40.03 185 LYS A CA 1
ATOM 1443 C C . LYS A 1 185 ? 3.175 -15.569 16.130 1.00 40.03 185 LYS A C 1
ATOM 1445 O O . LYS A 1 185 ? 2.948 -14.366 16.395 1.00 40.03 185 LYS A O 1
#

Foldseek 3Di:
DQPLQVPPDQFQFAFQVQVVLQCCVPVPCVPPDDPQAAAEEEEEAAAEHPDDNQVSLVVCVVVRYAFAYEHEAPHYDPVVRCSRHDPPNVLRYDYDNDPPQLLVVLQSNLVSVVVVVVVCLVVVPVRHPNPDLEHHYEYEYRDNDDDPSRRNVVSNLDDRRPHPFWYWYWYRGPPDTDIRIDGND

Secondary structure (DSSP, 8-state):
--STTTTS------B-HHHHHHHIIIIIITTTPPTTS-EEEEEEESS--SS--HHHHHHHHHTTEEEEEEEESTTS-HHHHHHTS-SSHHHHEEEESS---HHHHHHHHHHHHHHHHHHHHHTT-TT--TT----EEEEEEE--S---HHHHHHHHSSSSS---EEEEEEE-BTT--EEEEE---

InterPro domains:
  IPR002035 von Willebrand factor, type A [PF00092] (4-101)
  IPR002035 von Willebrand factor, type A [PS50234] (1-113)
  IPR036465 von Willebrand factor A-like domain superfamily [G3DSA:3.40.50.410] (1-126)
  IPR036465 von Willebrand factor A-like domain superfamily [SSF53300] (5-116)
  IPR050525 Ext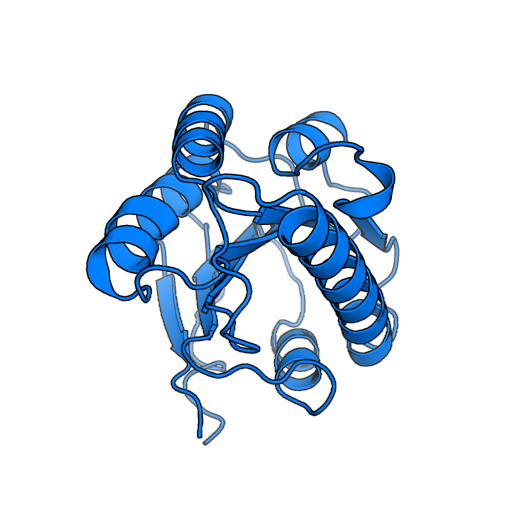racellular Matrix Assembly and Organization [PTHR24020] (5-128)

Sequence (185 aa):
MDDDINVASYLPGASMAGSALRDVKTSIFDQYSRQNVPKVLITIMTGKPNDEIERSINVLKMACVLMFALGLTSRYSPQSLNQASGEPHSEYVLISETFPEAALVAQKMADKIKKVVSIVKSRSERCVQAEDTRMDIAFIVSNCRHIPETIFFNSWTLREIHFTRYQLILKTCAPQLSLSLMAPK